Protein AF-D2GXQ4-F1 (afdb_monomer_lite)

pLDDT: mean 75.2, std 17.58, range [31.28, 97.44]

Secondary structure (DSSP, 8-state):
-HHHHHHHHHHHHHHHHHHHHHHHIIIIIHHHHHHHHHHTTTHHHHHHHHHHHHHHHHHHHHHHSS--GGG--TTT--TTHHHHH-TTTT---PPP---GGGHHHHHHHHHHHHHHHHHHSS---HHHHHHHHHHHHHHHS----GGGTT--HHHHTTS-SSGGGSHHHHHHHHHS----------------PPPP-------------

Organism: Ailuropoda melanoleuca (NCBI:txid9646)

Radius of gyration: 36.11 Å; chains: 1; bounding box: 90×72×73 Å

Structure (mmCIF, N/CA/C/O backbone):
data_AF-D2GXQ4-F1
#
_entry.id   AF-D2GXQ4-F1
#
loop_
_atom_site.group_PDB
_atom_site.id
_atom_site.type_symbol
_atom_site.label_atom_id
_atom_site.label_alt_id
_atom_site.label_comp_id
_atom_site.label_asym_id
_atom_site.label_entity_id
_atom_site.label_seq_id
_atom_site.pdbx_PDB_ins_code
_atom_site.Cartn_x
_atom_site.Cartn_y
_atom_site.Cartn_z
_atom_site.occupancy
_atom_site.B_iso_or_equiv
_atom_site.auth_seq_id
_atom_site.auth_comp_id
_atom_site.auth_asym_id
_atom_site.auth_atom_id
_atom_site.pdbx_PDB_model_num
ATOM 1 N N . GLU A 1 1 ? 30.065 -18.555 -45.499 1.00 76.06 1 GLU A N 1
ATOM 2 C CA . GLU A 1 1 ? 30.313 -17.308 -44.731 1.00 76.06 1 GLU A CA 1
ATOM 3 C C . GLU A 1 1 ? 29.048 -16.737 -44.090 1.00 76.06 1 GLU A C 1
ATOM 5 O O . GLU A 1 1 ? 29.117 -16.313 -42.943 1.00 76.06 1 GLU A O 1
ATOM 10 N N . LEU A 1 2 ? 27.894 -16.810 -44.765 1.00 90.75 2 LEU A N 1
ATOM 11 C CA . LEU A 1 2 ? 26.600 -16.332 -44.260 1.00 90.75 2 LEU A CA 1
ATOM 12 C C . LEU A 1 2 ? 26.184 -16.927 -42.898 1.00 90.75 2 LEU A C 1
ATOM 14 O O . LEU A 1 2 ? 25.806 -16.181 -42.000 1.00 90.75 2 LEU A O 1
ATOM 18 N N . ASP A 1 3 ? 26.340 -18.238 -42.698 1.00 89.56 3 ASP A N 1
ATOM 19 C CA . ASP A 1 3 ? 25.990 -18.888 -41.422 1.00 89.56 3 ASP A CA 1
ATOM 20 C C . ASP A 1 3 ? 26.784 -18.348 -40.228 1.00 89.56 3 ASP A C 1
ATOM 22 O O . ASP A 1 3 ? 26.235 -18.171 -39.143 1.00 89.56 3 ASP A O 1
ATOM 26 N N . LYS A 1 4 ? 28.067 -18.016 -40.427 1.00 91.81 4 LYS A N 1
ATOM 27 C CA . LYS A 1 4 ? 28.901 -17.418 -39.372 1.00 91.81 4 LYS A CA 1
ATOM 28 C C . LYS A 1 4 ? 28.385 -16.027 -38.988 1.00 91.81 4 LYS A C 1
ATOM 30 O O . LYS A 1 4 ? 28.401 -15.669 -37.813 1.00 91.81 4 LYS A O 1
ATOM 35 N N . TYR A 1 5 ? 27.899 -15.260 -39.966 1.00 91.69 5 TYR A N 1
ATOM 36 C CA . TYR A 1 5 ? 27.302 -13.946 -39.734 1.00 91.69 5 TYR A CA 1
ATOM 37 C C . TYR A 1 5 ? 25.973 -14.049 -38.971 1.00 91.69 5 TYR A C 1
ATOM 39 O O . TYR A 1 5 ? 25.760 -13.312 -38.008 1.00 91.69 5 TYR A O 1
ATOM 47 N N . LEU A 1 6 ? 25.113 -15.001 -39.345 1.00 92.62 6 LEU A N 1
ATOM 48 C CA . LEU A 1 6 ? 23.846 -15.255 -38.653 1.00 92.62 6 LEU A CA 1
ATOM 49 C C . LEU A 1 6 ? 24.073 -15.676 -37.195 1.00 92.62 6 LEU A C 1
ATOM 51 O O . LEU A 1 6 ? 23.493 -15.081 -36.287 1.00 92.62 6 LEU A O 1
ATOM 55 N N . GLN A 1 7 ? 24.998 -16.609 -36.953 1.00 92.94 7 GLN A N 1
ATOM 56 C CA . GLN A 1 7 ? 25.373 -17.034 -35.600 1.00 92.94 7 GLN A CA 1
ATOM 57 C C . GLN A 1 7 ? 25.925 -15.876 -34.756 1.00 92.94 7 GLN A C 1
ATOM 59 O O . GLN A 1 7 ? 25.578 -15.738 -33.581 1.00 92.94 7 GLN A O 1
ATOM 64 N N . HIS A 1 8 ? 26.755 -15.011 -35.347 1.00 93.31 8 HIS A N 1
ATOM 65 C CA . HIS A 1 8 ? 27.280 -13.835 -34.655 1.00 93.31 8 HIS A CA 1
ATOM 66 C C . HIS A 1 8 ? 26.169 -12.837 -34.292 1.00 93.31 8 HIS A C 1
ATOM 68 O O . HIS A 1 8 ? 26.131 -12.321 -33.173 1.00 93.31 8 HIS A O 1
ATOM 74 N N . HIS A 1 9 ? 25.228 -12.595 -35.204 1.00 93.81 9 HIS A N 1
ATOM 75 C CA . HIS A 1 9 ? 24.085 -11.724 -34.951 1.00 93.81 9 HIS A CA 1
ATOM 76 C C . HIS A 1 9 ? 23.182 -12.265 -33.829 1.00 93.81 9 HIS A C 1
ATOM 78 O O . HIS A 1 9 ? 22.782 -11.513 -32.932 1.00 93.81 9 HIS A O 1
ATOM 84 N N . ASP A 1 10 ? 22.906 -13.570 -33.824 1.00 94.88 10 ASP A N 1
ATOM 85 C CA . ASP A 1 10 ? 22.117 -14.213 -32.771 1.00 94.88 10 ASP A CA 1
ATOM 86 C C . ASP A 1 10 ? 22.818 -14.157 -31.412 1.00 94.88 10 ASP A C 1
ATOM 88 O O . ASP A 1 10 ? 22.180 -13.841 -30.401 1.00 94.88 10 ASP A O 1
ATOM 92 N N . PHE A 1 11 ? 24.140 -14.346 -31.388 1.00 95.88 11 PHE A N 1
ATOM 93 C CA . PHE A 1 11 ? 24.953 -14.152 -30.190 1.00 95.88 11 PHE A CA 1
ATOM 94 C C . PHE A 1 11 ? 24.839 -12.719 -29.648 1.00 95.88 11 PHE A C 1
ATOM 96 O O . PHE A 1 11 ? 24.562 -12.523 -28.462 1.00 95.88 11 PHE A O 1
ATOM 103 N N . LEU A 1 12 ? 24.978 -11.700 -30.504 1.00 94.88 12 LEU A N 1
ATOM 104 C CA . LEU A 1 12 ? 24.833 -10.297 -30.098 1.00 94.88 12 LEU A CA 1
ATOM 105 C C . LEU A 1 12 ? 23.425 -9.996 -29.565 1.00 94.88 12 LEU A C 1
ATOM 107 O O . LEU A 1 12 ? 23.264 -9.271 -28.577 1.00 94.88 12 LEU A O 1
ATOM 111 N N . LYS A 1 13 ? 22.391 -10.573 -30.185 1.00 95.19 13 LYS A N 1
ATOM 112 C CA . LYS A 1 13 ? 20.997 -10.428 -29.753 1.00 95.19 13 LYS A CA 1
ATOM 113 C C . LYS A 1 13 ? 20.759 -11.086 -28.392 1.00 95.19 13 LYS A C 1
ATOM 115 O O . LYS A 1 13 ? 20.112 -10.479 -27.535 1.00 95.19 13 LYS A O 1
ATOM 120 N N . ALA A 1 14 ? 21.304 -12.281 -28.166 1.00 96.12 14 ALA A N 1
ATOM 121 C CA . ALA A 1 14 ? 21.258 -12.964 -26.875 1.00 96.12 14 ALA A CA 1
ATOM 122 C C . ALA A 1 14 ? 21.987 -12.153 -25.797 1.00 96.12 14 ALA A C 1
ATOM 124 O O . ALA A 1 14 ? 21.422 -11.885 -24.733 1.00 96.12 14 ALA A O 1
ATOM 125 N N . ARG A 1 15 ? 23.183 -11.647 -26.114 1.00 95.88 15 ARG A N 1
ATOM 126 C CA . ARG A 1 15 ? 23.965 -10.806 -25.205 1.00 95.88 15 ARG A CA 1
ATOM 127 C C . ARG A 1 15 ? 23.221 -9.529 -24.817 1.00 95.88 15 ARG A C 1
ATOM 129 O O . ARG A 1 15 ? 23.209 -9.148 -23.648 1.00 95.88 15 ARG A O 1
ATOM 136 N N . ARG A 1 16 ? 22.547 -8.881 -25.771 1.00 96.31 16 ARG A N 1
ATOM 137 C CA . ARG A 1 16 ? 21.718 -7.694 -25.506 1.00 96.31 16 ARG A CA 1
ATOM 138 C C . ARG A 1 16 ? 20.553 -8.009 -24.562 1.00 96.31 16 ARG A C 1
ATOM 140 O O . ARG A 1 16 ? 20.300 -7.227 -23.648 1.00 96.31 16 ARG A O 1
ATOM 147 N N . LYS A 1 17 ? 19.865 -9.141 -24.757 1.00 96.44 17 LYS A N 1
ATOM 148 C CA . LYS A 1 17 ? 18.775 -9.585 -23.870 1.00 96.44 17 LYS A CA 1
ATOM 149 C C . LYS A 1 17 ? 19.271 -9.846 -22.449 1.00 96.44 17 LYS A C 1
ATOM 151 O O . LYS A 1 17 ? 18.646 -9.384 -21.500 1.00 96.44 17 LYS A O 1
ATOM 156 N N . GLU A 1 18 ? 20.408 -10.522 -22.306 1.00 96.75 18 GLU A N 1
ATOM 157 C CA . GLU A 1 18 ? 21.024 -10.789 -21.002 1.00 96.75 18 GLU A CA 1
ATOM 158 C C . GLU A 1 18 ? 21.376 -9.484 -20.270 1.00 96.75 18 GLU A C 1
ATOM 160 O O . GLU A 1 18 ? 21.032 -9.310 -19.101 1.00 96.75 18 GLU A O 1
ATOM 165 N N . MET A 1 19 ? 22.000 -8.531 -20.971 1.00 96.44 19 MET A N 1
ATOM 166 C CA . MET A 1 19 ? 22.342 -7.223 -20.406 1.00 96.44 19 MET A CA 1
ATOM 167 C C . MET A 1 19 ? 21.102 -6.430 -19.983 1.00 96.44 19 MET A C 1
ATOM 169 O O . MET A 1 19 ? 21.122 -5.770 -18.944 1.00 96.44 19 MET A O 1
ATOM 173 N N . LEU A 1 20 ? 20.014 -6.500 -20.756 1.00 96.62 20 LEU A N 1
ATOM 174 C CA . LEU A 1 20 ? 18.753 -5.849 -20.403 1.00 96.62 20 LEU A CA 1
ATOM 175 C C . LEU A 1 20 ? 18.114 -6.494 -19.168 1.00 96.62 20 LEU A C 1
ATOM 177 O O . LEU A 1 20 ? 17.674 -5.773 -18.276 1.00 96.62 20 LEU A O 1
ATOM 181 N N . HIS A 1 21 ? 18.110 -7.827 -19.089 1.00 96.62 21 HIS A N 1
ATOM 182 C CA . HIS A 1 21 ? 17.611 -8.549 -17.921 1.00 96.62 21 HIS A CA 1
ATOM 183 C C . HIS A 1 21 ? 18.413 -8.203 -16.664 1.00 96.62 21 HIS A C 1
ATOM 185 O O . HIS A 1 21 ? 17.817 -7.899 -15.638 1.00 96.62 21 HIS A O 1
ATOM 191 N N . LYS A 1 22 ? 19.751 -8.177 -16.748 1.00 97.31 22 LYS A N 1
ATOM 192 C CA . LYS A 1 22 ? 20.617 -7.758 -15.633 1.00 97.31 22 LYS A CA 1
ATOM 193 C C . LYS A 1 22 ? 20.286 -6.344 -15.168 1.00 97.31 22 LYS A C 1
ATOM 195 O O . LYS A 1 22 ? 19.987 -6.139 -14.000 1.00 97.31 22 LYS A O 1
ATOM 200 N N . ARG A 1 23 ? 20.201 -5.387 -16.101 1.00 97.06 23 ARG A N 1
ATOM 201 C CA . ARG A 1 23 ? 19.795 -4.010 -15.778 1.00 97.06 23 ARG A CA 1
ATOM 202 C C . ARG A 1 23 ? 18.428 -3.965 -15.101 1.00 97.06 23 ARG A C 1
ATOM 204 O O . ARG A 1 23 ? 18.284 -3.279 -14.097 1.00 97.06 23 ARG A O 1
ATOM 211 N N . TRP A 1 24 ? 17.438 -4.685 -15.618 1.00 97.44 24 TRP A N 1
ATOM 212 C CA . TRP A 1 24 ? 16.108 -4.726 -15.014 1.00 97.44 24 TRP A CA 1
ATOM 213 C C . TRP A 1 24 ? 16.122 -5.363 -13.616 1.00 97.44 24 TRP A C 1
ATOM 215 O O . TRP A 1 24 ? 15.509 -4.825 -12.695 1.00 97.44 24 TRP A O 1
ATOM 225 N N . ALA A 1 25 ? 16.857 -6.458 -13.427 1.00 96.88 25 ALA A N 1
ATOM 226 C CA . ALA A 1 25 ? 16.993 -7.110 -12.131 1.00 96.88 25 ALA A CA 1
ATOM 227 C C . ALA A 1 25 ? 17.619 -6.160 -11.096 1.00 96.88 25 ALA A C 1
ATOM 229 O O . ALA A 1 25 ? 17.047 -5.955 -10.025 1.00 96.88 25 ALA A O 1
ATOM 230 N N . ASP A 1 26 ? 18.719 -5.500 -11.462 1.00 95.62 26 ASP A N 1
ATOM 231 C CA . ASP A 1 26 ? 19.470 -4.600 -10.583 1.00 95.62 26 ASP A CA 1
ATOM 232 C C . ASP A 1 26 ? 18.705 -3.312 -10.252 1.00 95.62 26 ASP A C 1
ATOM 234 O O . ASP A 1 26 ? 18.703 -2.866 -9.105 1.00 95.62 26 ASP A O 1
ATOM 238 N N . HIS A 1 27 ? 18.037 -2.707 -11.240 1.00 94.31 27 HIS A N 1
ATOM 239 C CA . HIS A 1 27 ? 17.408 -1.390 -11.078 1.00 94.31 27 HIS A CA 1
ATOM 240 C C . HIS A 1 27 ? 15.939 -1.470 -10.651 1.00 94.31 27 HIS A C 1
ATOM 242 O O . HIS A 1 27 ? 15.423 -0.516 -10.070 1.00 94.31 27 HIS A O 1
ATOM 248 N N . VAL A 1 28 ? 15.251 -2.580 -10.936 1.00 94.19 28 VAL A N 1
ATOM 249 C CA . VAL A 1 28 ? 13.808 -2.723 -10.690 1.00 94.19 28 VAL A CA 1
ATOM 250 C C . VAL A 1 28 ? 13.526 -3.863 -9.723 1.00 94.19 28 VAL A C 1
ATOM 252 O O . VAL A 1 28 ? 12.980 -3.611 -8.649 1.00 94.19 28 VAL A O 1
ATOM 255 N N . ALA A 1 29 ? 13.906 -5.099 -10.061 1.00 94.69 29 ALA A N 1
ATOM 256 C CA . ALA A 1 29 ? 13.477 -6.272 -9.299 1.00 94.69 29 ALA A CA 1
ATOM 257 C C . ALA A 1 29 ? 14.054 -6.295 -7.877 1.00 94.69 29 ALA A C 1
ATOM 259 O O . ALA A 1 29 ? 13.296 -6.370 -6.909 1.00 94.69 29 ALA A O 1
ATOM 260 N N . HIS A 1 30 ? 15.375 -6.175 -7.728 1.00 94.50 30 HIS A N 1
ATOM 261 C CA . HIS A 1 30 ? 16.036 -6.230 -6.425 1.00 94.50 30 HIS A CA 1
ATOM 262 C C . HIS A 1 30 ? 15.657 -5.054 -5.511 1.00 94.50 30 HIS A C 1
ATOM 264 O O . HIS A 1 30 ? 15.310 -5.307 -4.353 1.00 94.50 30 HIS A O 1
ATOM 270 N N . PRO A 1 31 ? 15.630 -3.785 -5.970 1.00 96.50 31 PRO A N 1
ATOM 271 C CA . PRO A 1 31 ? 15.191 -2.669 -5.135 1.00 96.50 31 PRO A CA 1
ATOM 272 C C . PRO A 1 31 ? 13.724 -2.788 -4.718 1.00 96.50 31 PRO A C 1
ATOM 274 O O . PRO A 1 31 ? 13.385 -2.479 -3.574 1.00 96.50 31 PRO A O 1
ATOM 277 N N . LEU A 1 32 ? 12.853 -3.259 -5.617 1.00 91.94 32 LEU A N 1
ATOM 278 C CA . LEU A 1 32 ? 11.445 -3.493 -5.308 1.00 91.94 32 LEU A CA 1
ATOM 279 C C . LEU A 1 32 ? 11.290 -4.612 -4.276 1.00 91.94 32 LEU A C 1
ATOM 281 O O . LEU A 1 32 ? 10.620 -4.415 -3.265 1.00 91.94 32 LEU A O 1
ATOM 285 N N . GLN A 1 33 ? 11.955 -5.750 -4.479 1.00 88.81 33 GLN A N 1
ATOM 286 C CA . GLN A 1 33 ? 11.943 -6.870 -3.542 1.00 88.81 33 GLN A CA 1
ATOM 287 C C . GLN A 1 33 ? 12.493 -6.458 -2.174 1.00 88.81 33 GLN A C 1
ATOM 289 O O . GLN A 1 33 ? 11.895 -6.793 -1.154 1.00 88.81 33 GLN A O 1
ATOM 294 N N . LYS A 1 34 ? 13.578 -5.673 -2.132 1.00 88.88 34 LYS A N 1
ATOM 295 C CA . LYS A 1 34 ? 14.131 -5.120 -0.891 1.00 88.88 34 LYS A CA 1
ATOM 296 C C . LYS A 1 34 ? 13.117 -4.226 -0.178 1.00 88.88 34 LYS A C 1
ATOM 298 O O . LYS A 1 34 ? 12.889 -4.432 1.007 1.00 88.88 34 LYS A O 1
ATOM 303 N N . LYS A 1 35 ? 12.461 -3.297 -0.887 1.00 87.56 35 LYS A N 1
ATOM 304 C CA . LYS A 1 35 ? 11.402 -2.439 -0.318 1.00 87.56 35 LYS A CA 1
ATOM 305 C C . LYS A 1 35 ? 10.211 -3.248 0.188 1.00 87.56 35 LYS A C 1
ATOM 307 O O . LYS A 1 35 ? 9.670 -2.921 1.240 1.00 87.56 35 LYS A O 1
ATOM 312 N N . ILE A 1 36 ? 9.805 -4.293 -0.535 1.00 84.19 36 ILE A N 1
ATOM 313 C CA . ILE A 1 36 ? 8.739 -5.200 -0.099 1.00 84.19 36 ILE A CA 1
ATOM 314 C C . ILE A 1 36 ? 9.173 -5.904 1.181 1.00 84.19 36 ILE A C 1
ATOM 316 O O . ILE A 1 36 ? 8.463 -5.803 2.167 1.00 84.19 36 ILE A O 1
ATOM 320 N N . ILE A 1 37 ? 10.344 -6.543 1.217 1.00 80.69 37 ILE A N 1
ATOM 321 C CA . ILE A 1 37 ? 10.853 -7.224 2.419 1.00 80.69 37 ILE A CA 1
ATOM 322 C C . ILE A 1 37 ? 10.987 -6.247 3.594 1.00 80.69 37 ILE A C 1
ATOM 324 O O . ILE A 1 37 ? 10.648 -6.607 4.716 1.00 80.69 37 ILE A O 1
ATOM 328 N N . GLU A 1 38 ? 11.431 -5.013 3.345 1.00 79.88 38 GLU A N 1
ATOM 329 C CA . GLU A 1 38 ? 11.584 -3.973 4.361 1.00 79.88 38 GLU A CA 1
ATOM 330 C C . GLU A 1 38 ? 10.237 -3.494 4.922 1.00 79.88 38 GLU A C 1
ATOM 332 O O . GLU A 1 38 ? 10.068 -3.366 6.132 1.00 79.88 38 GLU A O 1
ATOM 337 N N . LYS A 1 39 ? 9.240 -3.255 4.065 1.00 78.62 39 LYS A N 1
ATOM 338 C CA . LYS A 1 39 ? 7.881 -2.893 4.504 1.00 78.62 39 LYS A CA 1
ATOM 339 C C . LYS A 1 39 ? 7.154 -4.073 5.138 1.00 78.62 39 LYS A C 1
ATOM 341 O O . LYS A 1 39 ? 6.410 -3.899 6.097 1.00 78.62 39 LYS A O 1
ATOM 346 N N . VAL A 1 40 ? 7.432 -5.273 4.650 1.00 71.94 40 VAL A N 1
ATOM 347 C CA . VAL A 1 40 ? 6.969 -6.551 5.187 1.00 71.94 40 VAL A CA 1
ATOM 348 C C . VAL A 1 40 ? 7.912 -7.027 6.309 1.00 71.94 40 VAL A C 1
ATOM 350 O O . VAL A 1 40 ? 7.831 -8.177 6.710 1.00 71.94 40 VAL A O 1
ATOM 353 N N . CYS A 1 41 ? 8.766 -6.171 6.905 1.00 52.56 41 CYS A N 1
ATOM 354 C CA . CYS A 1 41 ? 9.676 -6.512 8.022 1.00 52.56 41 CYS A CA 1
ATOM 355 C C . CYS A 1 41 ? 8.982 -7.098 9.264 1.00 52.56 41 CYS A C 1
ATOM 357 O O . CYS A 1 41 ? 9.648 -7.616 10.166 1.00 52.56 41 CYS A O 1
ATOM 359 N N . SER A 1 42 ? 7.651 -7.092 9.317 1.00 59.69 42 SER A N 1
ATOM 360 C CA . SER A 1 42 ? 6.894 -7.945 10.228 1.00 59.69 42 SER A CA 1
ATOM 361 C C . SER A 1 42 ? 7.098 -9.443 9.961 1.00 59.69 42 SER A C 1
ATOM 363 O O . SER A 1 42 ? 6.804 -10.228 10.848 1.00 59.69 42 SER A O 1
ATOM 365 N N . TYR A 1 43 ? 7.665 -9.877 8.831 1.00 66.50 43 TYR A N 1
ATOM 366 C CA . TYR A 1 43 ? 7.827 -11.288 8.471 1.00 66.50 43 TYR A CA 1
ATOM 367 C C . TYR A 1 43 ? 8.613 -12.081 9.513 1.00 66.50 43 TYR A C 1
ATOM 369 O O . TYR A 1 43 ? 8.215 -13.188 9.852 1.00 66.50 43 TYR A O 1
ATOM 377 N N . LYS A 1 44 ? 9.690 -11.521 10.084 1.00 72.12 44 LYS A N 1
ATOM 378 C CA . LYS A 1 44 ? 10.424 -12.199 11.169 1.00 72.12 44 LYS A CA 1
ATOM 379 C C . LYS A 1 44 ? 9.554 -12.367 12.419 1.00 72.12 44 LYS A C 1
ATOM 381 O O . LYS A 1 44 ? 9.598 -13.424 13.040 1.00 72.12 44 LYS A O 1
ATOM 386 N N . LYS A 1 45 ? 8.750 -11.354 12.762 1.00 74.38 45 LYS A N 1
ATOM 387 C CA . LYS A 1 45 ? 7.803 -11.404 13.889 1.00 74.38 45 LYS A CA 1
ATOM 388 C C . LYS A 1 45 ? 6.669 -12.399 13.614 1.00 74.38 45 LYS A C 1
ATOM 390 O O . LYS A 1 45 ? 6.371 -13.217 14.468 1.00 74.38 45 LYS A O 1
ATOM 395 N N . ILE A 1 46 ? 6.116 -12.392 12.401 1.00 75.44 46 ILE A N 1
ATOM 396 C CA . ILE A 1 46 ? 5.082 -13.321 11.927 1.00 75.44 46 ILE A CA 1
ATOM 397 C C . ILE A 1 46 ? 5.612 -14.756 11.908 1.00 75.44 46 ILE A C 1
ATOM 399 O O . ILE A 1 46 ? 4.911 -15.667 12.321 1.00 75.44 46 ILE A O 1
ATOM 403 N N . LYS A 1 47 ? 6.852 -14.978 11.459 1.00 80.12 47 LYS A N 1
ATOM 404 C CA . LYS A 1 47 ? 7.469 -16.307 11.423 1.00 80.12 47 LYS A CA 1
ATOM 405 C C . LYS A 1 47 ? 7.687 -16.862 12.830 1.00 80.12 47 LYS A C 1
ATOM 407 O O . LYS A 1 47 ? 7.323 -18.007 13.063 1.00 80.12 47 LYS A O 1
ATOM 412 N N . LYS A 1 48 ? 8.242 -16.060 13.750 1.00 83.31 48 LYS A N 1
ATOM 413 C CA . LYS A 1 48 ? 8.387 -16.447 15.165 1.00 83.31 48 LYS A CA 1
ATOM 414 C C . LYS A 1 48 ? 7.034 -16.779 15.789 1.00 83.31 48 LYS A C 1
ATOM 416 O O . LYS A 1 48 ? 6.874 -17.847 16.352 1.00 83.31 48 LYS A O 1
ATOM 421 N N . ARG A 1 49 ? 6.043 -15.922 15.565 1.00 78.88 49 ARG A N 1
ATOM 422 C CA . ARG A 1 49 ? 4.677 -16.125 16.042 1.00 78.88 49 ARG A CA 1
ATOM 423 C C . ARG A 1 49 ? 4.042 -17.412 15.518 1.00 78.88 49 ARG A C 1
ATOM 425 O O . ARG A 1 49 ? 3.560 -18.206 16.303 1.00 78.88 49 ARG A O 1
ATOM 432 N N . ARG A 1 50 ? 4.098 -17.668 14.207 1.00 84.00 50 ARG A N 1
ATOM 433 C CA . ARG A 1 50 ? 3.597 -18.928 13.625 1.00 84.00 50 ARG A CA 1
ATOM 434 C C . ARG A 1 50 ? 4.282 -20.150 14.232 1.00 84.00 50 ARG A C 1
ATOM 436 O O . ARG A 1 50 ? 3.671 -21.203 14.350 1.00 84.00 50 ARG A O 1
ATOM 443 N N . GLN A 1 51 ? 5.560 -20.015 14.580 1.00 87.06 51 GLN A N 1
ATOM 444 C CA . GLN A 1 51 ? 6.308 -21.071 15.245 1.00 87.06 51 GLN A CA 1
ATOM 445 C C . GLN A 1 51 ? 5.833 -21.278 16.692 1.00 87.06 51 GLN A C 1
ATOM 447 O O . GLN A 1 51 ? 5.694 -22.421 17.107 1.00 87.06 51 GLN A O 1
ATOM 452 N N . GLU A 1 52 ? 5.533 -20.205 17.427 1.00 87.81 52 GLU A N 1
ATOM 453 C CA . GLU A 1 52 ? 4.940 -20.251 18.774 1.00 87.81 52 GLU A CA 1
ATOM 454 C C . GLU A 1 52 ? 3.515 -20.839 18.757 1.00 87.81 52 GLU A C 1
ATOM 456 O O . GLU A 1 52 ? 3.205 -21.716 19.559 1.00 87.81 52 GLU A O 1
ATOM 461 N N . GLU A 1 53 ? 2.670 -20.428 17.805 1.00 86.31 53 GLU A N 1
ATOM 462 C CA . GLU A 1 53 ? 1.313 -20.964 17.600 1.00 86.31 53 GLU A CA 1
ATOM 463 C C . GLU A 1 53 ? 1.344 -22.472 17.300 1.00 86.31 53 GLU A C 1
ATOM 465 O O . GLU A 1 53 ? 0.578 -23.244 17.884 1.00 86.31 53 GLU A O 1
ATOM 470 N N . LEU A 1 54 ? 2.264 -22.898 16.423 1.00 87.69 54 LEU A N 1
ATOM 471 C CA . LEU A 1 54 ? 2.478 -24.305 16.087 1.00 87.69 54 LEU A CA 1
ATOM 472 C C . LEU A 1 54 ? 2.968 -25.108 17.295 1.00 87.69 54 LEU A C 1
ATOM 474 O O . LEU A 1 54 ? 2.472 -26.205 17.536 1.00 87.69 54 LEU A O 1
ATOM 478 N N . ASP A 1 55 ? 3.925 -24.577 18.056 1.00 90.12 55 ASP A N 1
ATOM 479 C CA . ASP A 1 55 ? 4.434 -25.230 19.264 1.00 90.12 55 ASP A CA 1
ATOM 480 C C . ASP A 1 55 ? 3.326 -25.392 20.319 1.00 90.12 55 ASP A C 1
ATOM 482 O O . ASP A 1 55 ? 3.177 -26.460 20.915 1.00 90.12 55 ASP A O 1
ATOM 486 N N . GLY A 1 56 ? 2.479 -24.372 20.489 1.00 88.06 56 GLY A N 1
ATOM 487 C CA . GLY A 1 56 ? 1.288 -24.443 21.336 1.00 88.06 56 GLY A CA 1
ATOM 488 C C . GLY A 1 56 ? 0.301 -25.524 20.886 1.00 88.06 56 GLY A C 1
ATOM 489 O O . GLY A 1 56 ? -0.159 -26.319 21.708 1.00 88.06 56 GLY A O 1
ATOM 490 N N . PHE A 1 57 ? 0.026 -25.606 19.581 1.00 86.81 57 PHE A N 1
ATOM 491 C CA . PHE A 1 57 ? -0.841 -26.641 19.014 1.00 86.81 57 PHE A CA 1
ATOM 492 C C . PHE A 1 57 ? -0.273 -28.047 19.236 1.00 86.81 57 PHE A C 1
ATOM 494 O O . PHE A 1 57 ? -0.977 -28.931 19.719 1.00 86.81 57 PHE A O 1
ATOM 501 N N . LEU A 1 58 ? 1.012 -28.255 18.939 1.00 88.31 58 LEU A N 1
ATOM 502 C CA . LEU A 1 58 ? 1.673 -29.547 19.123 1.00 88.31 58 LEU A CA 1
ATOM 503 C C . LEU A 1 58 ? 1.652 -29.985 20.590 1.00 88.31 58 LEU A C 1
AT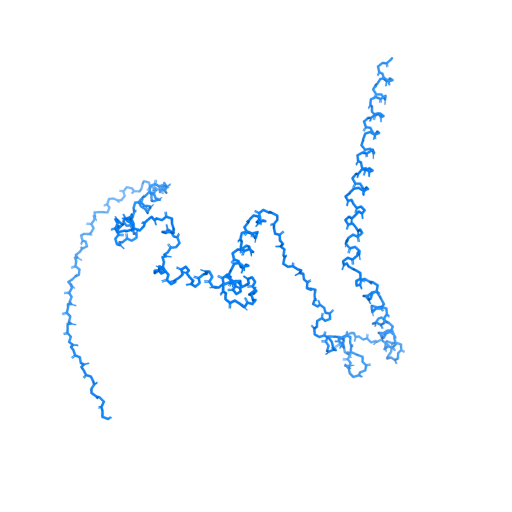OM 505 O O . LEU A 1 58 ? 1.380 -31.148 20.873 1.00 88.31 58 LEU A O 1
ATOM 509 N N . LYS A 1 59 ? 1.865 -29.062 21.536 1.00 88.69 59 LYS A N 1
ATOM 510 C CA . LYS A 1 59 ? 1.721 -29.340 22.975 1.00 88.69 59 LYS A CA 1
ATOM 511 C C . LYS A 1 59 ? 0.302 -29.775 23.339 1.00 88.69 59 LYS A C 1
ATOM 513 O O . LYS A 1 59 ? 0.145 -30.717 24.114 1.00 88.69 59 LYS A O 1
ATOM 518 N N . HIS A 1 60 ? -0.717 -29.121 22.782 1.00 86.44 60 HIS A N 1
ATOM 519 C CA . HIS A 1 60 ? -2.115 -29.483 23.013 1.00 86.44 60 HIS A CA 1
ATOM 520 C C . HIS A 1 60 ? -2.446 -30.879 22.460 1.00 86.44 60 HIS A C 1
ATOM 522 O O . HIS A 1 60 ? -2.947 -31.726 23.201 1.00 86.44 60 HIS A O 1
ATOM 528 N N . VAL A 1 61 ? -2.098 -31.147 21.195 1.00 85.44 61 VAL A N 1
ATOM 529 C CA . VAL A 1 61 ? -2.302 -32.451 20.539 1.00 85.44 61 VAL A CA 1
ATOM 530 C C . VAL A 1 61 ? -1.557 -33.555 21.289 1.00 85.44 61 VAL A C 1
ATOM 532 O O . VAL A 1 61 ? -2.152 -34.563 21.646 1.00 85.44 61 VAL A O 1
ATOM 535 N N . ASN A 1 62 ? -0.285 -33.350 21.636 1.00 87.31 62 ASN A N 1
ATOM 536 C CA . ASN A 1 62 ? 0.497 -34.358 22.357 1.00 87.31 62 ASN A CA 1
ATOM 537 C C . ASN A 1 62 ? -0.068 -34.668 23.753 1.00 87.31 62 ASN A C 1
ATOM 539 O O . ASN A 1 62 ? 0.065 -35.793 24.226 1.00 87.31 62 ASN A O 1
ATOM 543 N N . LYS A 1 63 ? -0.706 -33.693 24.417 1.00 87.06 63 LYS A N 1
ATOM 544 C CA . LYS A 1 63 ? -1.346 -33.891 25.726 1.00 87.06 63 LYS A CA 1
ATOM 545 C C . LYS A 1 63 ? -2.697 -34.612 25.622 1.00 87.06 63 LYS A C 1
ATOM 547 O O . LYS A 1 63 ? -3.012 -35.412 26.497 1.00 87.06 63 LYS A O 1
ATOM 552 N N . LYS A 1 64 ? -3.505 -34.302 24.601 1.00 82.06 64 LYS A N 1
ATOM 553 C CA . LYS A 1 64 ? -4.895 -34.781 24.453 1.00 82.06 64 LYS A CA 1
ATOM 554 C C . LYS A 1 64 ? -5.030 -36.023 23.558 1.00 82.06 64 LYS A C 1
ATOM 556 O O . LYS A 1 64 ? -6.045 -36.708 23.623 1.00 82.06 64 LYS A O 1
ATOM 561 N N . GLY A 1 65 ? -4.022 -36.329 22.741 1.00 81.56 65 GLY A N 1
ATOM 562 C CA . GLY A 1 65 ? -4.085 -37.336 21.680 1.00 81.56 65 GLY A CA 1
ATOM 563 C C . GLY A 1 65 ? -4.643 -36.743 20.381 1.00 81.56 65 GLY A C 1
ATOM 564 O O . GLY A 1 65 ? -4.304 -35.623 20.005 1.00 81.56 65 GLY A O 1
ATOM 565 N N . ASN A 1 66 ? -5.520 -37.467 19.680 1.00 72.38 66 ASN A N 1
ATOM 566 C CA . ASN A 1 66 ? -6.174 -36.948 18.473 1.00 72.38 66 ASN A CA 1
ATOM 567 C C . ASN A 1 66 ? -7.146 -35.807 18.826 1.00 72.38 66 ASN A C 1
ATOM 569 O O . ASN A 1 66 ? -8.316 -36.040 19.125 1.00 72.38 66 ASN A O 1
ATOM 573 N N . ALA A 1 67 ? -6.666 -34.566 18.783 1.00 67.56 67 ALA A N 1
ATOM 574 C CA . ALA A 1 67 ? -7.493 -33.381 18.967 1.00 67.56 67 ALA A CA 1
ATOM 575 C C . ALA A 1 67 ? -8.065 -32.922 17.617 1.00 67.56 67 ALA A C 1
ATOM 577 O O . ALA A 1 67 ? -7.336 -32.464 16.736 1.00 67.56 67 ALA A O 1
ATOM 578 N N . PHE A 1 68 ? -9.383 -33.040 17.458 1.00 73.25 68 PHE A N 1
ATOM 579 C CA . PHE A 1 68 ? -10.097 -32.441 16.334 1.00 73.25 68 PHE A CA 1
ATOM 580 C C . PHE A 1 68 ? -10.259 -30.938 16.568 1.00 73.25 68 PHE A C 1
ATOM 582 O O . PHE A 1 68 ? -10.684 -30.508 17.640 1.00 73.25 68 PHE A O 1
ATOM 589 N N . ILE A 1 69 ? -9.959 -30.143 15.540 1.00 72.44 69 ILE A N 1
ATOM 590 C CA . ILE A 1 69 ? -10.013 -28.671 15.588 1.00 72.44 69 ILE A CA 1
ATOM 591 C C . ILE A 1 69 ? -11.448 -28.158 15.817 1.00 72.44 69 ILE A C 1
ATOM 593 O O . ILE A 1 69 ? -11.634 -27.022 16.220 1.00 72.44 69 ILE A O 1
ATOM 597 N N . GLU A 1 70 ? -12.477 -28.980 15.615 1.00 75.88 70 GLU A N 1
ATOM 598 C CA . GLU A 1 70 ? -13.882 -28.588 15.809 1.00 75.88 70 GLU A CA 1
ATOM 599 C C . GLU A 1 70 ? -14.344 -28.646 17.276 1.00 75.88 70 GLU A C 1
ATOM 601 O O . GLU A 1 70 ? -15.355 -28.041 17.629 1.00 75.88 70 GLU A O 1
ATOM 606 N N . HIS A 1 71 ? -13.616 -29.353 18.149 1.00 76.25 71 HIS A N 1
ATOM 607 C CA . HIS A 1 71 ? -14.025 -29.623 19.536 1.00 76.25 71 HIS A CA 1
ATOM 608 C C . HIS A 1 71 ? -12.957 -29.202 20.556 1.00 76.25 71 HIS A C 1
ATOM 610 O O . HIS A 1 71 ? -12.710 -29.895 21.548 1.00 76.25 71 HIS A O 1
ATOM 616 N N . TYR A 1 72 ? -12.284 -28.077 20.305 1.00 76.25 72 TYR A N 1
ATOM 617 C CA . TYR A 1 72 ? -11.355 -27.517 21.283 1.00 76.25 72 TYR A CA 1
ATOM 618 C C . TYR A 1 72 ? -12.112 -26.776 22.391 1.00 76.25 72 TYR A C 1
ATOM 620 O O . TYR A 1 72 ? -13.107 -26.098 22.136 1.00 76.25 72 TYR A O 1
ATOM 628 N N . ASP A 1 73 ? -11.624 -26.893 23.627 1.00 82.69 73 ASP A N 1
ATOM 629 C CA . ASP A 1 73 ? -12.037 -26.009 24.715 1.00 82.69 73 ASP A CA 1
ATOM 630 C C . ASP A 1 73 ? -11.080 -24.803 24.728 1.00 82.69 73 ASP A C 1
ATOM 632 O O . ASP A 1 73 ? -9.875 -24.998 24.928 1.00 82.69 73 ASP A O 1
ATOM 636 N N . PRO A 1 74 ? -11.569 -23.560 24.541 1.00 83.94 74 PRO A N 1
ATOM 637 C CA . PRO A 1 74 ? -10.737 -22.360 24.611 1.00 83.94 74 PRO A CA 1
ATOM 638 C C . PRO A 1 74 ? -9.994 -22.193 25.944 1.00 83.94 74 PRO A C 1
ATOM 640 O O . PRO A 1 74 ? -8.997 -21.478 25.994 1.00 83.94 74 PRO A O 1
ATOM 643 N N . LYS A 1 75 ? -10.457 -22.830 27.031 1.00 82.50 75 LYS A N 1
ATOM 644 C CA . LYS A 1 75 ? -9.738 -22.842 28.315 1.00 82.50 75 LYS A CA 1
ATOM 645 C C . LYS A 1 75 ? -8.468 -23.695 28.271 1.00 82.50 75 LYS A C 1
ATOM 647 O O . LYS A 1 75 ? -7.532 -23.420 29.016 1.00 82.50 75 LYS A O 1
ATOM 652 N N . GLU A 1 76 ? -8.437 -24.727 27.429 1.00 83.06 76 GLU A N 1
ATOM 653 C CA . GLU A 1 76 ? -7.284 -25.618 27.263 1.00 83.06 76 GLU A CA 1
ATOM 654 C C . GLU A 1 76 ? -6.309 -25.102 26.203 1.00 83.06 76 GLU A C 1
ATOM 656 O O . GLU A 1 76 ? -5.094 -25.144 26.402 1.00 83.06 76 GLU A O 1
ATOM 661 N N . TYR A 1 77 ? -6.837 -24.656 25.064 1.00 84.06 77 TYR A N 1
ATOM 662 C CA . TYR A 1 77 ? -6.067 -24.108 23.953 1.00 84.06 77 TYR A CA 1
ATOM 663 C C . TYR A 1 77 ? -6.967 -23.191 23.126 1.00 84.06 77 TYR A C 1
ATOM 665 O O . TYR A 1 77 ? -7.934 -23.651 22.526 1.00 84.06 77 TYR A O 1
ATOM 673 N N . ASP A 1 78 ? -6.652 -21.898 23.084 1.00 85.44 78 ASP A N 1
ATOM 674 C CA . ASP A 1 78 ? -7.363 -20.928 22.251 1.00 85.44 78 ASP A CA 1
ATOM 675 C C . ASP A 1 78 ? -6.494 -20.551 21.041 1.00 85.44 78 ASP A C 1
ATOM 677 O O . ASP A 1 78 ? -5.550 -19.777 21.201 1.00 85.44 78 ASP A O 1
ATOM 681 N N . PRO A 1 79 ? -6.791 -21.041 19.824 1.00 81.50 79 PRO A N 1
ATOM 682 C CA . PRO A 1 79 ? -6.047 -20.670 18.621 1.00 81.50 79 PRO A CA 1
ATOM 683 C C . PRO A 1 79 ? -6.212 -19.189 18.239 1.00 81.50 79 PRO A C 1
ATOM 685 O O . PRO A 1 79 ? -5.459 -18.686 17.407 1.00 81.50 79 PRO A O 1
ATOM 688 N N . PHE A 1 80 ? -7.163 -18.466 18.843 1.00 78.69 80 PHE A N 1
ATOM 689 C CA . PHE A 1 80 ? -7.462 -17.067 18.534 1.00 78.69 80 PHE A CA 1
ATOM 690 C C 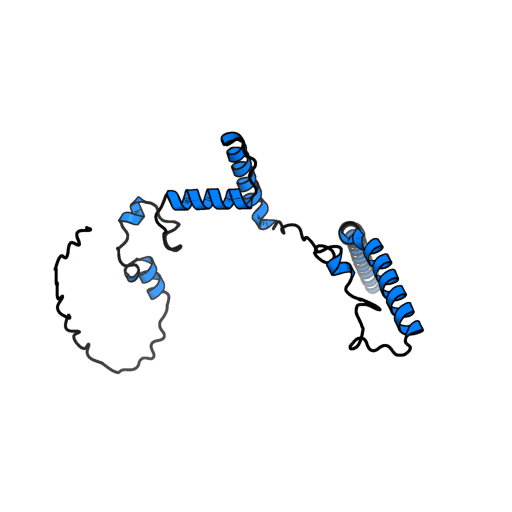. PHE A 1 80 ? -7.134 -16.099 19.677 1.00 78.69 80 PHE A C 1
ATOM 692 O O . PHE A 1 80 ? -7.551 -14.935 19.621 1.00 78.69 80 PHE A O 1
ATOM 699 N N . TYR A 1 81 ? -6.355 -16.525 20.678 1.00 79.88 81 TYR A N 1
ATOM 700 C CA . TYR A 1 81 ? -6.014 -15.702 21.847 1.00 79.88 81 TYR A CA 1
ATOM 701 C C . TYR A 1 81 ? -5.428 -14.332 21.459 1.00 79.88 81 TYR A C 1
ATOM 703 O O . TYR A 1 81 ? -5.787 -13.307 22.036 1.00 79.88 81 TYR A O 1
ATOM 711 N N . MET A 1 82 ? -4.619 -14.283 20.396 1.00 73.94 82 MET A N 1
ATOM 712 C CA . MET A 1 82 ? -3.949 -13.057 19.953 1.00 73.94 82 MET A CA 1
ATOM 713 C C . MET A 1 82 ? -4.898 -11.966 19.445 1.00 73.94 82 MET A C 1
ATOM 715 O O . MET A 1 82 ? -4.566 -10.785 19.514 1.00 73.94 82 MET A O 1
ATOM 719 N N . SER A 1 83 ? -6.090 -12.333 18.961 1.00 70.19 83 SER A N 1
ATOM 720 C CA . SER A 1 83 ? -7.108 -11.346 18.573 1.00 70.19 83 SER A CA 1
ATOM 721 C C . SER A 1 83 ? -7.717 -10.609 19.769 1.00 70.19 83 SER A C 1
ATOM 723 O O . SER A 1 83 ? -8.239 -9.509 19.600 1.00 70.19 83 SER A O 1
ATOM 725 N N . LYS A 1 84 ? -7.639 -11.199 20.970 1.00 73.50 84 LYS A N 1
ATOM 726 C CA . LYS A 1 84 ? -8.137 -10.604 22.217 1.00 73.50 84 LYS A CA 1
ATOM 727 C C . LYS A 1 84 ? -7.118 -9.645 22.829 1.00 73.50 84 LYS A C 1
ATOM 729 O O . LYS A 1 84 ? -7.508 -8.641 23.412 1.00 73.50 84 LYS A O 1
ATOM 734 N N . GLU A 1 85 ? -5.832 -9.957 22.696 1.00 76.62 85 GLU A N 1
ATOM 735 C CA . GLU A 1 85 ? -4.737 -9.157 23.257 1.00 76.62 85 GLU A CA 1
ATOM 736 C C . GLU A 1 85 ? -4.500 -7.861 22.474 1.00 76.62 85 GLU A C 1
ATOM 738 O O . GLU A 1 85 ? -4.333 -6.800 23.072 1.00 76.62 85 GLU A O 1
ATOM 743 N N . ASP A 1 86 ? -4.512 -7.929 21.139 1.00 72.62 86 ASP A N 1
ATOM 744 C CA . ASP A 1 86 ? -4.327 -6.759 20.283 1.00 72.62 86 ASP A CA 1
ATOM 745 C C . ASP A 1 86 ? -5.401 -6.728 19.179 1.00 72.62 86 ASP A C 1
ATOM 747 O O . ASP A 1 86 ? -5.314 -7.464 18.194 1.00 72.62 86 ASP A O 1
ATOM 751 N N . PRO A 1 87 ? -6.409 -5.841 19.277 1.00 74.44 87 PRO A N 1
ATOM 752 C CA . PRO A 1 87 ? -7.427 -5.673 18.237 1.00 74.44 87 PRO A CA 1
ATOM 753 C C . PRO A 1 87 ? -6.845 -5.292 16.866 1.00 74.44 87 PRO A C 1
ATOM 755 O O . PRO A 1 87 ? -7.492 -5.474 15.833 1.00 74.44 87 PRO A O 1
ATOM 758 N N . ASN A 1 88 ? -5.622 -4.753 16.830 1.00 68.81 88 ASN A N 1
ATOM 759 C CA . ASN A 1 88 ? -4.924 -4.397 15.597 1.00 68.81 88 ASN A CA 1
ATOM 760 C C . ASN A 1 88 ? -3.985 -5.505 15.096 1.00 68.81 88 ASN A C 1
ATOM 762 O O . ASN A 1 88 ? -3.344 -5.330 14.061 1.00 68.81 88 ASN A O 1
ATOM 766 N N . PHE A 1 89 ? -3.936 -6.658 15.766 1.00 67.81 89 PHE A N 1
ATOM 767 C CA . PHE A 1 89 ? -3.018 -7.764 15.493 1.00 67.81 89 PHE A CA 1
ATOM 768 C C . PHE A 1 89 ? -2.992 -8.237 14.030 1.00 67.81 89 PHE A C 1
ATOM 770 O O . PHE A 1 89 ? -1.928 -8.572 13.497 1.00 67.81 89 PHE A O 1
ATOM 777 N N . LEU A 1 90 ? -4.161 -8.266 13.382 1.00 66.94 90 LEU A N 1
ATOM 778 C CA . LEU A 1 90 ? -4.326 -8.658 11.978 1.00 66.94 90 LEU A CA 1
ATOM 779 C C . LEU A 1 90 ? -4.624 -7.466 11.056 1.00 66.94 90 LEU A C 1
ATOM 781 O O . LEU A 1 90 ? -4.795 -7.634 9.846 1.00 66.94 90 LEU A O 1
ATOM 785 N N . LYS A 1 91 ? -4.705 -6.253 11.612 1.00 68.88 91 LYS A N 1
ATOM 786 C CA . LYS A 1 91 ? -5.096 -5.059 10.871 1.00 68.88 91 LYS A CA 1
ATOM 787 C C . LYS A 1 91 ? -3.897 -4.529 10.094 1.00 68.88 91 LYS A C 1
ATOM 789 O O . LYS A 1 91 ? -3.053 -3.801 10.610 1.00 68.88 91 LYS A O 1
ATOM 794 N N . VAL A 1 92 ? -3.828 -4.886 8.816 1.00 66.94 92 VAL A N 1
ATOM 795 C CA . VAL A 1 92 ? -2.854 -4.302 7.891 1.00 66.94 92 VAL A CA 1
ATOM 796 C C . VAL A 1 92 ? -3.302 -2.880 7.557 1.00 66.94 92 VAL A C 1
ATOM 798 O O . VAL A 1 92 ? -4.200 -2.671 6.743 1.00 66.94 92 VAL A O 1
ATOM 801 N N . THR A 1 93 ? -2.682 -1.881 8.186 1.00 66.25 93 THR A N 1
ATOM 802 C CA . THR A 1 93 ? -2.894 -0.475 7.819 1.00 66.25 93 THR A CA 1
ATOM 803 C C . THR A 1 93 ? -2.169 -0.192 6.508 1.00 66.25 93 THR A C 1
ATOM 805 O O . THR A 1 93 ? -0.964 0.060 6.483 1.00 66.25 93 THR A O 1
ATOM 808 N N . ILE A 1 94 ? -2.904 -0.252 5.400 1.00 68.81 94 ILE A N 1
ATOM 809 C CA . ILE A 1 94 ? -2.402 0.172 4.094 1.00 68.81 94 ILE A CA 1
ATOM 810 C C . ILE A 1 94 ? -2.488 1.704 4.053 1.00 68.81 94 ILE A C 1
ATOM 812 O O . ILE A 1 94 ? -3.571 2.251 4.287 1.00 68.81 94 ILE A O 1
ATOM 816 N N . PRO A 1 95 ? -1.383 2.428 3.791 1.00 74.94 95 PRO A N 1
ATOM 817 C CA . PRO A 1 95 ? -1.454 3.872 3.624 1.00 74.94 95 PRO A CA 1
ATOM 818 C C . PRO A 1 95 ? -2.382 4.213 2.447 1.00 74.94 95 PRO A C 1
ATOM 820 O O . PRO A 1 95 ? -2.460 3.434 1.494 1.00 74.94 95 PRO A O 1
ATOM 823 N N . PRO A 1 96 ? -3.064 5.372 2.467 1.00 73.75 96 PRO A N 1
ATOM 824 C CA . PRO A 1 96 ? -3.910 5.788 1.356 1.00 73.75 96 PRO A CA 1
ATOM 825 C C . PRO A 1 96 ? -3.119 5.740 0.046 1.00 73.75 96 PRO A C 1
ATOM 827 O O . PRO A 1 96 ? -2.046 6.342 -0.055 1.00 73.75 96 PRO A O 1
ATOM 830 N N . PHE A 1 97 ? -3.630 5.007 -0.944 1.00 78.44 97 PHE A N 1
ATOM 831 C CA . PHE A 1 97 ? -2.987 4.910 -2.247 1.00 78.44 97 PHE A CA 1
ATOM 832 C C . PHE A 1 97 ? -2.974 6.295 -2.905 1.00 78.44 97 PHE A C 1
ATOM 834 O O . PHE A 1 97 ? -4.023 6.843 -3.242 1.00 78.44 97 PHE A O 1
ATOM 841 N N . ARG A 1 98 ? -1.784 6.882 -3.053 1.00 79.44 98 ARG A N 1
ATOM 842 C CA . ARG A 1 98 ? -1.603 8.144 -3.774 1.00 79.44 98 ARG A CA 1
ATOM 843 C C . ARG A 1 98 ? -1.437 7.834 -5.253 1.00 79.44 98 ARG A C 1
ATOM 845 O O . ARG A 1 98 ? -0.347 7.473 -5.689 1.00 79.44 98 ARG A O 1
ATOM 852 N N . ASP A 1 99 ? -2.527 7.972 -5.998 1.00 84.88 99 ASP A N 1
ATOM 853 C CA . ASP A 1 99 ? -2.520 7.835 -7.452 1.00 84.88 99 ASP A CA 1
ATOM 854 C C . ASP A 1 99 ? -1.583 8.891 -8.083 1.00 84.88 99 ASP A C 1
ATOM 856 O O . ASP A 1 99 ? -1.808 10.094 -7.888 1.00 84.88 99 ASP A O 1
ATOM 860 N N . PRO A 1 100 ? -0.551 8.482 -8.852 1.00 88.75 100 PRO A N 1
ATOM 861 C CA . PRO A 1 100 ? 0.335 9.404 -9.557 1.00 88.75 100 PRO A CA 1
ATOM 862 C C . PRO A 1 100 ? -0.406 10.375 -10.482 1.00 88.75 100 PRO A C 1
ATOM 864 O O . PRO A 1 100 ? -0.008 11.535 -10.590 1.00 88.75 100 PRO A O 1
ATOM 867 N N . LEU A 1 101 ? -1.511 9.943 -11.102 1.00 89.81 101 LEU A N 1
ATOM 868 C CA . LEU A 1 101 ? -2.306 10.781 -12.006 1.00 89.81 101 LEU A CA 1
ATOM 869 C C . LEU A 1 101 ? -3.036 11.912 -11.274 1.00 89.81 101 LEU A C 1
ATOM 871 O O . LEU A 1 101 ? -3.439 12.898 -11.888 1.00 89.81 101 LEU A O 1
ATOM 875 N N . LYS A 1 102 ? -3.202 11.792 -9.954 1.00 87.44 102 LYS A N 1
ATOM 876 C CA . LYS A 1 102 ? -3.861 12.789 -9.103 1.00 87.44 102 LYS A CA 1
ATOM 877 C C . LYS A 1 102 ? -2.876 13.637 -8.305 1.00 87.44 102 LYS A C 1
ATOM 879 O O . LYS A 1 102 ? -3.317 14.488 -7.538 1.00 87.44 102 LYS A O 1
ATOM 884 N N . LYS A 1 103 ? -1.564 13.471 -8.510 1.00 89.12 103 LYS A N 1
ATOM 885 C CA . LYS A 1 103 ? -0.524 14.204 -7.771 1.00 89.12 103 LYS A CA 1
ATOM 886 C C . LYS A 1 103 ? -0.743 15.719 -7.793 1.00 89.12 103 LYS A C 1
ATOM 888 O O . LYS A 1 103 ? -0.829 16.326 -6.736 1.00 89.12 103 LYS A O 1
ATOM 893 N N . ALA A 1 104 ? -0.957 16.296 -8.975 1.00 91.69 104 ALA A N 1
ATOM 894 C CA . ALA A 1 104 ? -1.178 17.736 -9.117 1.00 91.69 104 ALA A CA 1
ATOM 895 C C . ALA A 1 104 ? -2.424 18.242 -8.366 1.00 91.69 104 ALA A C 1
ATOM 897 O O . ALA A 1 104 ? -2.456 19.392 -7.943 1.00 91.69 104 ALA A O 1
ATOM 898 N N . GLN A 1 105 ? -3.453 17.403 -8.204 1.00 88.81 105 GLN A N 1
ATOM 899 C CA . GLN A 1 105 ? -4.619 17.763 -7.400 1.00 88.81 105 GLN A CA 1
ATOM 900 C C . GLN A 1 105 ? -4.284 17.719 -5.909 1.00 88.81 105 GLN A C 1
ATOM 902 O O . GLN A 1 105 ? -4.632 18.646 -5.189 1.00 88.81 105 GLN A O 1
ATOM 907 N N . TYR A 1 106 ? -3.578 16.679 -5.457 1.00 88.56 106 TYR A N 1
ATOM 908 C CA . TYR A 1 106 ? -3.160 16.576 -4.060 1.00 88.56 106 TYR A CA 1
ATOM 909 C C . TYR A 1 106 ? -2.257 17.729 -3.636 1.00 88.56 106 TYR A C 1
ATOM 911 O O . TYR A 1 106 ? -2.444 18.239 -2.539 1.00 88.56 106 TYR A O 1
ATOM 919 N N . ASP A 1 107 ? -1.320 18.139 -4.492 1.00 91.75 107 ASP A N 1
ATOM 920 C CA . ASP A 1 107 ? -0.408 19.247 -4.202 1.00 91.75 107 ASP A CA 1
ATOM 921 C C . ASP A 1 107 ? -1.205 20.556 -4.016 1.00 91.75 107 ASP A C 1
ATOM 923 O O . ASP A 1 107 ? -1.042 21.247 -3.014 1.00 91.75 107 ASP A O 1
ATOM 927 N N . LYS A 1 108 ? -2.180 20.828 -4.898 1.00 93.12 108 LYS A N 1
ATOM 928 C CA . LYS A 1 108 ? -3.090 21.983 -4.774 1.00 93.12 108 LYS A CA 1
ATOM 929 C C . LYS A 1 108 ? -3.961 21.934 -3.521 1.00 93.12 108 LYS A C 1
ATOM 931 O O . LYS A 1 108 ? -4.160 22.955 -2.867 1.00 93.12 108 LYS A O 1
ATOM 936 N N . ASP A 1 109 ? -4.528 20.771 -3.212 1.00 92.81 109 ASP A N 1
ATOM 937 C CA . ASP A 1 109 ? -5.355 20.596 -2.016 1.00 92.81 109 ASP A CA 1
ATOM 938 C C . ASP A 1 109 ? -4.511 20.807 -0.748 1.00 92.81 109 ASP A C 1
ATOM 940 O O . ASP A 1 109 ? -4.992 21.382 0.226 1.00 92.81 109 ASP A O 1
ATOM 944 N N . ASP A 1 110 ? -3.239 20.397 -0.762 1.00 91.88 110 ASP A N 1
ATOM 945 C CA . ASP A 1 110 ? -2.327 20.567 0.368 1.00 91.88 110 ASP A CA 1
ATOM 946 C C . ASP A 1 110 ? -1.899 22.025 0.572 1.00 91.88 110 ASP A C 1
ATOM 948 O O . ASP A 1 110 ? -1.878 22.508 1.705 1.00 91.88 110 ASP A O 1
ATOM 952 N N . GLU A 1 111 ? -1.640 22.755 -0.515 1.00 95.06 111 GLU A N 1
ATOM 953 C CA . GLU A 1 111 ? -1.399 24.202 -0.483 1.00 95.06 111 GLU A CA 1
ATOM 954 C C . GLU A 1 111 ? -2.598 24.946 0.119 1.00 95.06 111 GLU A C 1
ATOM 956 O O . GLU A 1 111 ? -2.448 25.695 1.085 1.00 95.06 111 GLU A O 1
ATOM 961 N N . LYS A 1 112 ? -3.813 24.686 -0.384 1.00 94.56 112 LYS A N 1
ATOM 962 C CA . LYS A 1 112 ? -5.047 25.290 0.148 1.00 94.56 112 LYS A CA 1
ATOM 963 C C . LYS A 1 112 ? -5.279 24.939 1.614 1.00 94.56 112 LYS A C 1
ATOM 965 O O . LYS A 1 112 ? -5.689 25.794 2.397 1.00 94.56 112 LYS A O 1
ATOM 970 N N . ARG A 1 113 ? -5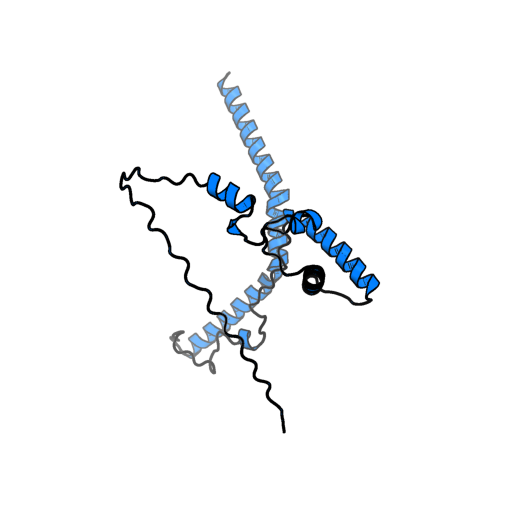.025 23.683 1.989 1.00 95.12 113 ARG A N 1
ATOM 971 C CA . ARG A 1 113 ? -5.123 23.225 3.376 1.00 95.12 113 ARG A CA 1
ATOM 972 C C . ARG A 1 113 ? -4.149 23.990 4.259 1.00 95.12 113 ARG A C 1
ATOM 974 O O . ARG A 1 113 ? -4.547 24.444 5.324 1.00 95.12 113 ARG A O 1
ATOM 981 N N . THR A 1 114 ? -2.908 24.158 3.817 1.00 93.75 114 THR A N 1
ATOM 982 C CA . THR A 1 114 ? -1.877 24.897 4.557 1.00 93.75 114 THR A CA 1
ATOM 983 C C . THR A 1 114 ? -2.280 26.359 4.743 1.00 93.75 114 THR A C 1
ATOM 985 O O . THR A 1 114 ? -2.210 26.866 5.858 1.00 93.75 114 THR A O 1
ATOM 988 N N . LEU A 1 115 ? -2.803 27.007 3.697 1.00 95.50 115 LEU A N 1
ATOM 989 C CA . LEU A 1 115 ? -3.338 28.370 3.789 1.00 95.50 115 LEU A CA 1
ATOM 990 C C . LEU A 1 115 ? -4.466 28.476 4.824 1.00 95.50 115 LEU A C 1
ATOM 992 O O . LEU A 1 115 ? -4.409 29.331 5.703 1.00 95.50 115 LEU A O 1
ATOM 996 N N . LEU A 1 116 ? -5.442 27.561 4.790 1.00 93.38 116 LEU A N 1
ATOM 997 C CA . LEU A 1 116 ? -6.541 27.536 5.761 1.00 93.38 116 LEU A CA 1
ATOM 998 C C . LEU A 1 116 ? -6.043 27.340 7.204 1.00 93.38 116 LEU A C 1
ATOM 1000 O O . LEU A 1 116 ? -6.588 27.931 8.137 1.00 93.38 116 LEU A O 1
ATOM 1004 N N . GLN A 1 117 ? -5.010 26.516 7.400 1.00 94.56 117 GLN A N 1
ATOM 1005 C CA . GLN A 1 117 ? -4.387 26.318 8.711 1.00 94.56 117 GLN A CA 1
ATOM 1006 C C . GLN A 1 117 ? -3.698 27.595 9.202 1.00 94.56 117 GLN A C 1
ATOM 1008 O O . GLN A 1 117 ? -3.823 27.926 10.379 1.00 94.56 117 GLN A O 1
ATOM 1013 N N . CYS A 1 118 ? -3.023 28.334 8.316 1.00 94.06 118 CYS A N 1
ATOM 1014 C CA . CYS A 1 118 ? -2.433 29.632 8.644 1.00 94.06 118 CYS A CA 1
ATOM 1015 C C . CYS A 1 118 ? -3.498 30.680 8.997 1.00 94.06 118 CYS A C 1
ATOM 1017 O O . CYS A 1 118 ? -3.310 31.431 9.948 1.00 94.06 118 CYS A O 1
ATOM 1019 N N . GLU A 1 119 ? -4.621 30.709 8.274 1.00 94.06 119 GLU A N 1
ATOM 1020 C CA . GLU A 1 119 ? -5.734 31.630 8.544 1.00 94.06 119 GLU A CA 1
ATOM 1021 C C . GLU A 1 119 ? -6.449 31.310 9.864 1.00 94.06 119 GLU A C 1
ATOM 1023 O O . GLU A 1 119 ? -6.787 32.210 10.629 1.00 94.06 119 GLU A O 1
ATOM 1028 N N . THR A 1 120 ? -6.688 30.024 10.140 1.00 92.69 120 THR A N 1
ATOM 1029 C CA . THR A 1 120 ? -7.542 29.595 11.262 1.00 92.69 120 THR A CA 1
ATOM 1030 C C . THR A 1 120 ? -6.749 29.243 12.524 1.00 92.69 120 THR A C 1
ATOM 1032 O O . THR A 1 120 ? -7.326 29.094 13.601 1.00 92.69 120 THR A O 1
ATOM 1035 N N . GLY A 1 121 ? -5.433 29.045 12.409 1.00 93.62 121 GLY A N 1
ATOM 1036 C CA . GLY A 1 121 ? -4.558 28.608 13.502 1.00 93.62 121 GLY A CA 1
ATOM 1037 C C . GLY A 1 121 ? -4.803 27.172 13.987 1.00 93.62 121 GLY A C 1
ATOM 1038 O O . GLY A 1 121 ? -4.288 26.780 15.032 1.00 93.62 121 GLY A O 1
ATOM 1039 N N . LYS A 1 122 ? -5.599 26.374 13.261 1.00 93.50 122 LYS A N 1
ATOM 1040 C CA . LYS A 1 122 ? -5.942 24.983 13.602 1.00 93.50 122 LYS A CA 1
ATOM 1041 C C . LYS A 1 122 ? -5.397 24.028 12.555 1.00 93.50 122 LYS A C 1
ATOM 1043 O O . LYS A 1 122 ? -5.462 24.322 11.368 1.00 93.50 122 LYS A O 1
ATOM 1048 N N . ILE A 1 123 ? -4.901 22.872 12.993 1.00 92.69 123 ILE A N 1
ATOM 1049 C CA . ILE A 1 123 ? -4.422 21.814 12.098 1.00 92.69 123 ILE A CA 1
ATOM 1050 C C . ILE A 1 123 ? -5.625 21.005 11.608 1.00 92.69 123 ILE A C 1
ATOM 1052 O O . ILE A 1 123 ? -6.390 20.488 12.416 1.00 92.69 123 ILE A O 1
ATOM 1056 N N . TYR A 1 124 ? -5.752 20.873 10.288 1.00 90.00 124 TYR A N 1
ATOM 1057 C CA . TYR A 1 124 ? -6.829 20.128 9.629 1.00 90.00 124 TYR A CA 1
ATOM 1058 C C . TYR A 1 124 ? -6.321 18.850 8.959 1.00 90.00 124 TYR A C 1
ATOM 1060 O O . TYR A 1 124 ? -5.315 18.852 8.229 1.00 90.00 124 TYR A O 1
ATOM 1068 N N . THR A 1 125 ? -7.068 17.763 9.142 1.00 92.44 125 THR A N 1
ATOM 1069 C CA . THR A 1 125 ? -6.913 16.518 8.387 1.00 92.44 125 THR A CA 1
ATOM 1070 C C . THR A 1 125 ? -7.436 16.710 6.962 1.00 92.44 125 THR A C 1
ATOM 1072 O O . THR A 1 125 ? -8.371 17.466 6.725 1.00 92.44 125 THR A O 1
ATOM 1075 N N . MET A 1 126 ? -6.883 15.984 5.983 1.00 89.00 126 MET A N 1
ATOM 1076 C CA . MET A 1 126 ? -7.337 16.067 4.582 1.00 89.00 126 MET A CA 1
ATOM 1077 C C . MET A 1 126 ? -8.840 15.768 4.409 1.00 89.00 126 MET A C 1
ATOM 1079 O O . MET A 1 126 ? -9.471 16.296 3.501 1.00 89.00 126 MET A O 1
ATOM 1083 N N . LYS A 1 127 ? -9.425 14.932 5.278 1.00 89.56 127 LYS A N 1
ATOM 1084 C CA . LYS A 1 127 ? -10.872 14.658 5.285 1.00 89.56 127 LYS A CA 1
ATOM 1085 C C . LYS A 1 127 ? -11.681 15.887 5.704 1.00 89.56 127 LYS A C 1
ATOM 1087 O O . LYS A 1 127 ? -12.579 16.288 4.980 1.00 89.56 127 LYS A O 1
ATOM 1092 N N . GLU A 1 128 ? -11.297 16.506 6.814 1.00 92.62 128 GLU A N 1
ATOM 1093 C CA . GLU A 1 128 ? -11.943 17.710 7.349 1.00 92.62 128 GLU A CA 1
ATOM 1094 C C . GLU A 1 128 ? -11.816 18.881 6.370 1.00 92.62 128 GLU A C 1
ATOM 1096 O O . GLU A 1 128 ? -12.773 19.607 6.138 1.00 92.62 128 GLU A O 1
ATOM 1101 N N . PHE A 1 129 ? -10.651 19.033 5.729 1.00 92.81 129 PHE A N 1
ATOM 1102 C CA . PHE A 1 129 ? -10.456 20.047 4.694 1.00 92.81 129 PHE A CA 1
ATOM 1103 C C . PHE A 1 129 ? -11.445 19.878 3.530 1.00 92.81 129 PHE A C 1
ATOM 1105 O O . PHE A 1 129 ? -12.051 20.856 3.097 1.00 92.81 129 PHE A O 1
ATOM 1112 N N . LYS A 1 130 ? -11.653 18.642 3.057 1.00 91.19 130 LYS A N 1
ATOM 1113 C CA . LYS A 1 130 ? -12.625 18.361 1.991 1.00 91.19 130 LYS A CA 1
ATOM 1114 C C . LYS A 1 130 ? -14.059 18.631 2.426 1.00 91.19 130 LYS A C 1
ATOM 1116 O O . LYS A 1 130 ? -14.796 19.229 1.655 1.00 91.19 130 LYS A O 1
ATOM 1121 N N . GLU A 1 131 ? -14.432 18.276 3.653 1.00 92.75 131 GLU A N 1
ATOM 1122 C CA . GLU A 1 131 ? -15.753 18.616 4.199 1.00 92.75 131 GLU A CA 1
ATOM 1123 C C . GLU A 1 131 ? -15.969 20.131 4.276 1.00 92.75 131 GLU A C 1
ATOM 1125 O O . GLU A 1 131 ? -17.047 20.614 3.941 1.00 92.75 131 GLU A O 1
ATOM 1130 N N . ILE A 1 132 ? -14.947 20.900 4.662 1.00 90.25 132 ILE A N 1
ATOM 1131 C CA . ILE A 1 132 ? -15.018 22.368 4.693 1.00 90.25 132 ILE A CA 1
ATOM 1132 C C . ILE A 1 132 ? -15.154 22.936 3.276 1.00 90.25 132 ILE A C 1
ATOM 1134 O O . ILE A 1 132 ? -15.956 23.845 3.052 1.00 90.25 132 ILE A O 1
ATOM 1138 N N . GLU A 1 133 ? -14.394 22.417 2.310 1.00 87.50 133 GLU A N 1
ATOM 1139 C CA . GLU A 1 133 ? -14.479 22.856 0.914 1.00 87.50 133 GLU A CA 1
ATOM 1140 C C . GLU A 1 133 ? -15.852 22.513 0.309 1.00 87.50 133 GLU A C 1
ATOM 1142 O O . GLU A 1 133 ? -16.480 23.372 -0.310 1.00 87.50 133 GLU A O 1
ATOM 1147 N N . GLU A 1 134 ? -16.381 21.316 0.572 1.00 86.69 134 GLU A N 1
ATOM 1148 C CA . GLU A 1 134 ? -17.737 20.904 0.194 1.00 86.69 134 GLU A CA 1
ATOM 1149 C C . GLU A 1 134 ? -18.804 21.778 0.864 1.00 86.69 134 GLU A C 1
ATOM 1151 O O . GLU A 1 134 ? -19.694 22.292 0.186 1.00 86.69 134 GLU A O 1
ATOM 1156 N N . ALA A 1 135 ? -18.698 22.037 2.169 1.00 86.88 135 ALA A N 1
ATOM 1157 C CA . ALA A 1 135 ? -19.612 22.920 2.890 1.00 86.88 135 ALA A CA 1
ATOM 1158 C C . ALA A 1 135 ? -19.590 24.350 2.326 1.00 86.88 135 ALA A C 1
ATOM 1160 O O . ALA A 1 135 ? -20.643 24.973 2.183 1.00 86.88 135 ALA A O 1
ATOM 1161 N N . LYS A 1 136 ? -18.414 24.859 1.937 1.00 83.62 136 LYS A N 1
ATOM 1162 C CA . LYS A 1 136 ? -18.254 26.171 1.289 1.00 83.62 136 LYS A CA 1
ATOM 1163 C C . LYS A 1 136 ? -18.855 26.206 -0.118 1.00 83.62 136 LYS A C 1
ATOM 1165 O O . LYS A 1 136 ? -19.399 27.230 -0.529 1.00 83.62 136 LYS A O 1
ATOM 1170 N N . LEU A 1 137 ? -18.779 25.105 -0.865 1.00 74.50 137 LEU A N 1
ATOM 1171 C CA . LEU A 1 137 ? -19.461 24.975 -2.155 1.00 74.50 137 LEU A CA 1
ATOM 1172 C C . LEU A 1 137 ? -20.985 24.934 -1.976 1.00 74.50 137 LEU A C 1
ATOM 1174 O O . LEU A 1 137 ? -21.708 25.589 -2.726 1.00 74.50 137 LEU A O 1
ATOM 1178 N N . HIS A 1 138 ? -21.464 24.212 -0.963 1.00 67.44 138 HIS A N 1
ATOM 1179 C CA . HIS A 1 138 ? -22.886 24.067 -0.658 1.00 67.44 138 HIS A CA 1
ATOM 1180 C C . HIS A 1 138 ? -23.521 25.314 -0.031 1.00 67.44 138 HIS A C 1
ATOM 1182 O O . HIS A 1 138 ? -24.715 25.526 -0.213 1.00 67.44 138 HIS A O 1
ATOM 1188 N N . SER A 1 139 ? -22.758 26.156 0.671 1.00 69.81 139 SER A N 1
ATOM 1189 C CA . SER A 1 139 ? -23.270 27.425 1.203 1.00 69.81 139 SER A CA 1
ATOM 1190 C C . SER A 1 139 ? -23.439 28.491 0.121 1.00 69.81 139 SER A C 1
ATOM 1192 O O . SER A 1 139 ? -24.293 29.366 0.243 1.00 69.81 139 SER A O 1
ATOM 1194 N N . ARG A 1 140 ? -22.643 28.423 -0.952 1.00 64.81 140 ARG A N 1
ATOM 1195 C CA . ARG A 1 140 ? -22.645 29.441 -2.007 1.00 64.81 140 ARG A CA 1
ATOM 1196 C C . ARG A 1 140 ? -23.762 29.250 -3.032 1.00 64.81 140 ARG A C 1
ATOM 1198 O O . ARG A 1 140 ? -24.170 30.232 -3.647 1.00 64.81 140 ARG A O 1
ATOM 1205 N N . PHE A 1 141 ? -24.254 28.025 -3.224 1.00 56.06 141 PHE A N 1
ATOM 1206 C CA . PHE A 1 141 ? -25.275 27.729 -4.231 1.00 56.06 141 PHE A CA 1
ATOM 1207 C C . PHE A 1 141 ? -26.281 26.669 -3.753 1.00 56.06 141 PHE A C 1
ATOM 1209 O O . PHE A 1 141 ? -25.878 25.697 -3.111 1.00 56.06 141 PHE A O 1
ATOM 1216 N N . PRO A 1 142 ? -27.576 26.787 -4.120 1.00 61.41 142 PRO A N 1
ATOM 1217 C CA . PRO A 1 142 ? -28.545 25.709 -3.937 1.00 61.41 142 PRO A CA 1
ATOM 1218 C C . PRO A 1 142 ? -28.020 24.408 -4.551 1.00 61.41 142 PRO A C 1
ATOM 1220 O O . PRO A 1 142 ? -27.304 24.451 -5.553 1.00 61.41 142 PRO A O 1
ATOM 1223 N N . ARG A 1 143 ? -28.392 23.250 -3.986 1.00 56.56 143 ARG A N 1
ATOM 1224 C CA . ARG A 1 143 ? -28.014 21.927 -4.515 1.00 56.56 143 ARG A CA 1
ATOM 1225 C C . ARG A 1 143 ? -28.459 21.787 -5.974 1.00 56.56 143 ARG A C 1
ATOM 1227 O O . ARG A 1 143 ? -29.587 21.398 -6.262 1.00 56.56 143 ARG A O 1
ATOM 1234 N N . ILE A 1 144 ? -27.566 22.109 -6.900 1.00 56.56 144 ILE A N 1
ATOM 1235 C CA . ILE A 1 144 ? -27.789 21.909 -8.325 1.00 56.56 144 ILE A CA 1
ATOM 1236 C C . ILE A 1 144 ? -27.609 20.429 -8.652 1.00 56.56 144 ILE A C 1
ATOM 1238 O O . ILE A 1 144 ? -26.685 19.774 -8.174 1.00 56.56 144 ILE A O 1
ATOM 1242 N N . SER A 1 145 ? -28.477 19.891 -9.508 1.00 55.91 145 SER A N 1
ATOM 1243 C CA . SER A 1 145 ? -28.208 18.603 -10.148 1.00 55.91 145 SER A CA 1
ATOM 1244 C C . SER A 1 145 ? -26.868 18.693 -10.891 1.00 55.91 145 SER A C 1
ATOM 1246 O O . SER A 1 145 ? -26.667 19.665 -11.625 1.00 55.91 145 SER A O 1
ATOM 1248 N N . ASN A 1 146 ? -26.001 17.682 -10.769 1.00 56.03 146 ASN A N 1
ATOM 1249 C CA . ASN A 1 146 ? -24.652 17.634 -11.369 1.00 56.03 146 ASN A CA 1
ATOM 1250 C C . ASN A 1 146 ? -24.591 18.016 -12.865 1.00 56.03 146 ASN A C 1
ATOM 1252 O O . ASN A 1 146 ? -23.551 18.453 -13.347 1.00 56.03 146 ASN A O 1
ATOM 1256 N N . SER A 1 147 ? -25.705 17.913 -13.602 1.00 57.44 147 SER A N 1
ATOM 1257 C CA . SER A 1 147 ? -25.808 18.343 -15.005 1.00 57.44 147 SER A CA 1
ATOM 1258 C C . SER A 1 147 ? -25.609 19.849 -15.241 1.00 57.44 147 SER A C 1
ATOM 1260 O O . SER A 1 147 ? -25.292 20.243 -16.359 1.00 57.44 147 SER A O 1
ATOM 1262 N N . ARG A 1 148 ? -25.773 20.697 -14.214 1.00 59.91 148 ARG A N 1
ATOM 1263 C CA . ARG A 1 148 ? -25.710 22.169 -14.330 1.00 59.91 148 ARG A CA 1
ATOM 1264 C C . ARG A 1 148 ? -24.440 22.783 -13.726 1.00 59.91 148 ARG A C 1
ATOM 1266 O O . ARG A 1 148 ? -24.347 24.000 -13.629 1.00 59.91 148 ARG A O 1
ATOM 1273 N N . HIS A 1 149 ? -23.467 21.958 -13.328 1.00 57.38 149 HIS A N 1
ATOM 1274 C CA . HIS A 1 149 ? -22.275 22.390 -12.581 1.00 57.38 149 HIS A CA 1
ATOM 1275 C C . HIS A 1 149 ? -21.328 23.318 -13.366 1.00 57.38 149 HIS A C 1
ATOM 1277 O O . HIS A 1 149 ? -20.552 24.049 -12.763 1.00 57.38 149 HIS A O 1
ATOM 1283 N N . PHE A 1 150 ? -21.414 23.332 -14.699 1.00 57.84 150 PHE A N 1
ATOM 1284 C CA . PHE A 1 150 ? -20.521 24.106 -15.572 1.00 57.84 150 PHE A CA 1
ATOM 1285 C C . PHE A 1 150 ? -21.162 25.360 -16.188 1.00 57.84 150 PHE A C 1
ATOM 1287 O O . PHE A 1 150 ? -20.600 25.925 -17.120 1.00 57.84 150 PHE A O 1
ATOM 1294 N N . MET A 1 151 ? -22.338 25.787 -15.719 1.00 66.69 151 MET A N 1
ATOM 1295 C CA . MET A 1 151 ? -23.043 26.933 -16.305 1.00 66.69 151 MET A CA 1
ATOM 1296 C C . MET A 1 151 ? -22.783 28.220 -15.528 1.00 66.69 151 MET A C 1
ATOM 1298 O O . MET A 1 151 ? -22.749 28.217 -14.297 1.00 66.69 151 MET A O 1
ATOM 1302 N N . THR A 1 152 ? -22.619 29.334 -16.244 1.00 66.31 152 THR A N 1
ATOM 1303 C CA . THR A 1 152 ? -22.454 30.639 -15.593 1.00 66.31 152 THR A CA 1
ATOM 1304 C C . THR A 1 152 ? -23.771 31.103 -14.948 1.00 66.31 152 THR A C 1
ATOM 1306 O O . THR A 1 152 ? -24.850 30.772 -15.449 1.00 66.31 152 THR A O 1
ATOM 1309 N N . PRO A 1 153 ? -23.735 31.900 -13.859 1.00 64.44 153 PRO A N 1
ATOM 1310 C CA . PRO A 1 153 ? -24.952 32.354 -13.173 1.00 64.44 153 PRO A CA 1
ATOM 1311 C C . PRO A 1 153 ? -25.963 33.072 -14.086 1.00 64.44 153 PRO A C 1
ATOM 1313 O O . PRO A 1 153 ? -27.170 32.896 -13.944 1.00 64.44 153 PRO A O 1
ATOM 1316 N N . ASN A 1 154 ? -25.479 33.827 -15.076 1.00 75.69 154 ASN A N 1
ATOM 1317 C CA . ASN A 1 154 ? -26.331 34.526 -16.043 1.00 75.69 154 ASN A CA 1
ATOM 1318 C C . ASN A 1 154 ? -26.951 33.583 -17.083 1.00 75.69 154 ASN A C 1
ATOM 1320 O O . ASN A 1 154 ? -28.063 33.821 -17.545 1.00 75.69 154 ASN A O 1
ATOM 1324 N N . GLU A 1 155 ? -26.250 32.517 -17.471 1.00 70.69 155 GLU A N 1
ATOM 1325 C CA . GLU A 1 155 ? -26.809 31.471 -18.334 1.00 70.69 155 GLU A CA 1
ATOM 1326 C C . GLU A 1 155 ? -27.824 30.611 -17.583 1.00 70.69 155 GLU A C 1
ATOM 1328 O O . GLU A 1 155 ? -28.774 30.124 -18.188 1.00 70.69 155 GLU A O 1
ATOM 1333 N N . TRP A 1 156 ? -27.666 30.467 -16.265 1.00 67.94 156 TRP A N 1
ATOM 1334 C CA . TRP A 1 156 ? -28.599 29.732 -15.417 1.00 67.94 156 TRP A CA 1
ATOM 1335 C C . TRP A 1 156 ? -29.994 30.363 -15.407 1.00 67.94 156 TRP A C 1
ATOM 1337 O O . TRP A 1 156 ? -30.981 29.651 -15.578 1.00 67.94 156 TRP A O 1
ATOM 1347 N N . LEU A 1 157 ? -30.069 31.694 -15.300 1.00 69.38 157 LEU A N 1
ATOM 1348 C CA . LEU A 1 157 ? -31.330 32.445 -15.370 1.00 69.38 157 LEU A CA 1
ATOM 1349 C C . LEU A 1 157 ? -32.033 32.319 -16.729 1.00 69.38 157 LEU A C 1
ATOM 1351 O O . LEU A 1 157 ? -33.234 32.552 -16.822 1.00 69.38 157 LEU A O 1
ATOM 1355 N N . LYS A 1 158 ? -31.297 31.947 -17.782 1.00 72.00 158 LYS A N 1
ATOM 1356 C CA . LYS A 1 158 ? -31.833 31.761 -19.137 1.00 72.00 158 LYS A CA 1
ATOM 1357 C C . LYS A 1 158 ? -32.358 30.344 -19.384 1.00 72.00 158 LYS A C 1
ATOM 1359 O O . LYS A 1 158 ? -32.879 30.078 -20.465 1.00 72.00 158 LYS A O 1
ATOM 1364 N N . LEU A 1 159 ? -32.197 29.418 -18.435 1.00 64.50 159 LEU A N 1
ATOM 1365 C CA . LEU A 1 159 ? -32.642 28.039 -18.613 1.00 64.50 159 LEU A CA 1
ATOM 1366 C C . LEU A 1 159 ? -34.136 27.893 -18.315 1.00 64.50 159 LEU A C 1
ATOM 1368 O O . LEU A 1 159 ? -34.609 28.422 -17.311 1.00 64.50 159 LEU A O 1
ATOM 1372 N N . PRO A 1 160 ? -34.865 27.099 -19.118 1.00 67.06 160 PRO A N 1
ATOM 1373 C CA . PRO A 1 160 ? -36.255 26.791 -18.829 1.00 67.06 160 PRO A CA 1
ATOM 1374 C C . PRO A 1 160 ? -36.372 26.055 -17.488 1.00 67.06 160 PRO A C 1
ATOM 1376 O O . PRO A 1 160 ? -35.538 25.210 -17.130 1.00 67.06 160 PRO A O 1
ATOM 1379 N N . THR A 1 161 ? -37.424 26.393 -16.744 1.00 62.41 161 THR A N 1
ATOM 1380 C CA . THR A 1 161 ? -37.704 25.881 -15.396 1.00 62.41 161 THR A CA 1
ATOM 1381 C C . THR A 1 161 ? -37.894 24.361 -15.397 1.00 62.41 161 THR A C 1
ATOM 1383 O O . THR A 1 161 ? -37.556 23.680 -14.429 1.00 62.41 161 THR A O 1
ATOM 1386 N N . THR A 1 162 ? -38.370 23.797 -16.509 1.00 59.91 162 THR A N 1
ATOM 1387 C CA . THR A 1 162 ? -38.585 22.362 -16.698 1.00 59.91 162 THR A CA 1
ATOM 1388 C C . THR A 1 162 ? -37.346 21.699 -17.320 1.00 59.91 162 THR A C 1
ATOM 1390 O O . THR A 1 162 ? -36.881 22.037 -18.407 1.00 59.91 162 THR A O 1
ATOM 1393 N N . TYR A 1 163 ? -36.786 20.697 -16.628 1.00 60.47 163 TYR A N 1
ATOM 1394 C CA . TYR A 1 163 ? -35.593 19.951 -17.070 1.00 60.47 163 TYR A CA 1
ATOM 1395 C C . TYR A 1 163 ? -35.749 19.347 -18.480 1.00 60.47 163 TYR A C 1
ATOM 1397 O O . TYR A 1 163 ? -34.806 19.357 -19.272 1.00 60.47 163 TYR A O 1
ATOM 1405 N N . ILE A 1 164 ? -36.964 18.892 -18.803 1.00 60.91 164 ILE A N 1
ATOM 1406 C CA . ILE A 1 164 ? -37.324 18.224 -20.063 1.00 60.91 164 ILE A CA 1
ATOM 1407 C C . ILE A 1 164 ? -37.185 19.158 -21.274 1.00 60.91 164 ILE A C 1
ATOM 1409 O O . ILE A 1 164 ? -36.850 18.697 -22.366 1.00 60.91 164 ILE A O 1
ATOM 1413 N N . GLU A 1 165 ? -37.404 20.458 -21.088 1.00 61.66 165 GLU A N 1
ATOM 1414 C CA . GLU A 1 165 ? -37.358 21.454 -22.164 1.00 61.66 165 GLU A CA 1
ATOM 1415 C C . GLU A 1 165 ? -35.968 22.057 -22.364 1.00 61.66 165 GLU A C 1
ATOM 1417 O O . GLU A 1 165 ? -35.761 22.828 -23.305 1.00 61.66 165 GLU A O 1
ATOM 1422 N N . SER A 1 166 ? -35.001 21.694 -21.517 1.00 68.50 166 SER A N 1
ATOM 1423 C CA . SER A 1 166 ? -33.628 22.157 -21.670 1.00 68.50 166 SER A CA 1
ATOM 1424 C C . SER A 1 166 ? -33.047 21.723 -23.019 1.00 68.50 166 SER A C 1
ATOM 1426 O O . SER A 1 166 ? -33.230 20.588 -23.470 1.00 68.50 166 SER A O 1
ATOM 1428 N N . GLU A 1 167 ? -32.286 22.621 -23.649 1.00 67.25 167 GLU A N 1
ATOM 1429 C CA . GLU A 1 167 ? -31.556 22.342 -24.894 1.00 67.25 167 GLU A CA 1
ATOM 1430 C C . GLU A 1 167 ? -30.682 21.086 -24.779 1.00 67.25 167 GLU A C 1
ATOM 1432 O O . GLU A 1 167 ? -30.534 20.328 -25.735 1.00 67.25 167 GLU A O 1
ATOM 1437 N N . PHE A 1 168 ? -30.152 20.811 -23.585 1.00 64.44 168 PHE A N 1
ATOM 1438 C CA . PHE A 1 168 ? -29.395 19.598 -23.303 1.00 64.44 168 PHE A CA 1
ATOM 1439 C C . PHE A 1 168 ? -30.244 18.324 -23.452 1.00 64.44 168 PHE A C 1
ATOM 1441 O O . PHE A 1 168 ? -29.838 17.403 -24.163 1.00 64.44 168 PHE A O 1
ATOM 1448 N N . CYS A 1 169 ? -31.434 18.271 -22.840 1.00 65.62 169 CYS A N 1
ATOM 1449 C CA . CYS A 1 169 ? -32.349 17.131 -22.956 1.00 65.62 169 CYS A CA 1
ATOM 1450 C C . CYS A 1 169 ? -32.931 16.992 -24.368 1.00 65.62 169 CYS A C 1
ATOM 1452 O O . CYS A 1 169 ? -33.087 15.874 -24.857 1.00 65.62 169 CYS A O 1
ATOM 1454 N N . LYS A 1 170 ? -33.194 18.105 -25.061 1.00 70.19 170 LYS A N 1
ATOM 1455 C CA . LYS A 1 170 ? -33.588 18.080 -26.479 1.00 70.19 170 LYS A CA 1
ATOM 1456 C C . LYS A 1 170 ? -32.475 17.490 -27.349 1.00 70.19 170 LYS A C 1
ATOM 1458 O O . LYS A 1 170 ? -32.725 16.576 -28.129 1.00 70.19 170 LYS A O 1
ATOM 1463 N N . ARG A 1 171 ? -31.226 17.931 -27.166 1.00 70.31 171 ARG A N 1
ATOM 1464 C CA . ARG A 1 171 ? -30.063 17.409 -27.906 1.00 70.31 171 ARG A CA 1
ATOM 1465 C C . ARG A 1 171 ? -29.764 15.948 -27.587 1.00 70.31 171 ARG A C 1
ATOM 1467 O O . ARG A 1 171 ? -29.377 15.218 -28.492 1.00 70.31 171 ARG A O 1
ATOM 1474 N N . SER A 1 172 ? -29.919 15.501 -26.339 1.00 65.12 172 SER A N 1
ATOM 1475 C CA . SER A 1 172 ? -29.721 14.085 -26.002 1.00 65.12 172 SER A CA 1
ATOM 1476 C C . SER A 1 172 ? -30.797 13.202 -26.638 1.00 65.12 172 SER A C 1
ATOM 1478 O O . SER A 1 172 ? -30.459 12.160 -27.195 1.00 65.12 172 SER A O 1
ATOM 1480 N N . ARG A 1 173 ? -32.060 13.653 -26.662 1.00 66.56 173 ARG A N 1
ATOM 1481 C CA . ARG A 1 173 ? -33.159 12.976 -27.370 1.00 66.56 173 ARG A CA 1
ATOM 1482 C C . ARG A 1 173 ? -32.888 12.840 -28.864 1.00 66.56 173 ARG A C 1
ATOM 1484 O O . ARG A 1 173 ? -33.100 11.767 -29.406 1.00 66.56 173 ARG A O 1
ATOM 1491 N N . LEU A 1 174 ? -32.346 13.879 -29.503 1.00 67.31 174 LEU A N 1
ATOM 1492 C CA . LEU A 1 174 ? -31.967 13.827 -30.921 1.00 67.31 174 LEU A CA 1
ATOM 1493 C C . LEU A 1 174 ? -30.822 12.839 -31.207 1.00 67.31 174 LEU A C 1
ATOM 1495 O O . LEU A 1 174 ? -30.719 12.328 -32.317 1.00 67.31 174 LEU A O 1
ATOM 1499 N N . LYS A 1 175 ? -29.959 12.559 -30.220 1.00 67.06 175 LYS A N 1
ATOM 1500 C CA . LYS A 1 175 ? -28.864 11.582 -30.353 1.00 67.06 175 LYS A CA 1
ATOM 1501 C C . LYS A 1 175 ? -29.326 10.138 -30.175 1.00 67.06 175 LYS A C 1
ATOM 1503 O O . LYS A 1 175 ? -28.679 9.231 -30.694 1.00 67.06 175 LYS A O 1
ATOM 1508 N N . VAL A 1 176 ? -30.423 9.911 -29.452 1.00 60.25 176 VAL A N 1
ATOM 1509 C CA . VAL A 1 176 ? -31.047 8.590 -29.366 1.00 60.25 176 VAL A CA 1
ATOM 1510 C C . VAL A 1 176 ? -31.830 8.372 -30.654 1.00 60.25 176 VAL A C 1
ATOM 1512 O O . VAL A 1 176 ? -32.999 8.736 -30.755 1.00 60.25 176 VAL A O 1
ATOM 1515 N N . LYS A 1 177 ? -31.179 7.770 -31.655 1.00 59.41 177 LYS A N 1
ATOM 1516 C CA . LYS A 1 177 ? -31.872 7.237 -32.829 1.00 59.41 177 LYS A CA 1
ATOM 1517 C C . LYS A 1 177 ? -32.823 6.152 -32.328 1.00 59.41 177 LYS A C 1
ATOM 1519 O O . LYS A 1 177 ? -32.405 5.051 -31.982 1.00 59.41 177 LYS A O 1
ATOM 1524 N N . THR A 1 178 ? -34.089 6.508 -32.171 1.00 56.91 178 THR A N 1
ATOM 1525 C CA . THR A 1 178 ? -35.123 5.572 -31.752 1.00 56.91 178 THR A CA 1
ATOM 1526 C C . THR A 1 178 ? -35.345 4.648 -32.943 1.00 56.91 178 THR A C 1
ATOM 1528 O O . THR A 1 178 ? -35.758 5.110 -34.004 1.00 56.91 178 THR A O 1
ATOM 1531 N N . ASN A 1 179 ? -35.002 3.365 -32.814 1.00 56.41 179 ASN A N 1
ATOM 1532 C CA . ASN A 1 179 ? -35.412 2.359 -33.790 1.00 56.41 179 ASN A CA 1
ATOM 1533 C C . ASN A 1 179 ? -36.920 2.165 -33.607 1.00 56.41 179 ASN A C 1
ATOM 1535 O O . ASN A 1 179 ? -37.355 1.265 -32.891 1.00 56.41 179 ASN A O 1
ATOM 1539 N N . PHE A 1 180 ? -37.722 3.070 -34.161 1.00 50.47 180 PHE A N 1
ATOM 1540 C CA . PHE A 1 180 ? -39.125 2.776 -34.373 1.00 50.47 180 PHE A CA 1
ATOM 1541 C C . PHE A 1 180 ? -39.160 1.660 -35.415 1.00 50.47 180 PHE A C 1
ATOM 1543 O O . PHE A 1 180 ? -38.647 1.826 -36.518 1.00 50.47 180 PHE A O 1
ATOM 1550 N N . ASN A 1 181 ? -39.714 0.503 -35.055 1.00 57.41 181 ASN A N 1
ATOM 1551 C CA . ASN A 1 181 ? -40.302 -0.338 -36.086 1.00 57.41 181 ASN A CA 1
ATOM 1552 C C . ASN A 1 181 ? -41.399 0.513 -36.728 1.00 57.41 181 ASN A C 1
ATOM 1554 O O . ASN A 1 181 ? -42.242 1.039 -35.997 1.00 57.41 181 ASN A O 1
ATOM 1558 N N . ASP A 1 182 ? -41.369 0.657 -38.053 1.00 49.12 182 ASP A N 1
ATOM 1559 C CA . ASP A 1 182 ? -42.437 1.274 -38.840 1.00 49.12 182 ASP A CA 1
ATOM 1560 C C . ASP A 1 182 ? -43.706 0.421 -38.705 1.00 49.12 182 ASP A C 1
AT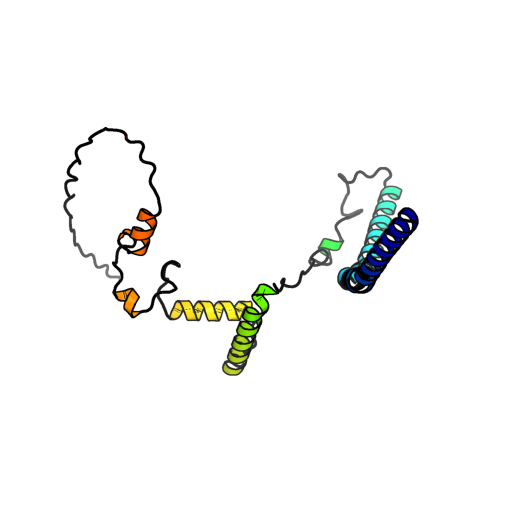OM 1562 O O . ASP A 1 182 ? -44.057 -0.389 -39.559 1.00 49.12 182 ASP A O 1
ATOM 1566 N N . CYS A 1 183 ? -44.381 0.540 -37.566 1.00 53.84 183 CYS A N 1
ATOM 1567 C CA . CYS A 1 183 ? -45.666 -0.081 -37.333 1.00 53.84 183 CYS A CA 1
ATOM 1568 C C . CYS A 1 183 ? -46.722 0.957 -37.708 1.00 53.84 183 CYS A C 1
ATOM 1570 O O . CYS A 1 183 ? -46.941 1.924 -36.983 1.00 53.84 183 CYS A O 1
ATOM 1572 N N . SER A 1 184 ? -47.338 0.757 -38.872 1.00 52.50 184 SER A N 1
ATOM 1573 C CA . SER A 1 184 ? -48.331 1.632 -39.519 1.00 52.50 184 SER A CA 1
ATOM 1574 C C . SER A 1 184 ? -49.669 1.810 -38.775 1.00 52.50 184 SER A C 1
ATOM 1576 O O . SER A 1 184 ? -50.697 2.071 -39.396 1.00 52.50 184 SER A O 1
ATOM 1578 N N . PHE A 1 185 ? -49.702 1.679 -37.449 1.00 53.12 185 PHE A N 1
ATOM 1579 C CA . PHE A 1 185 ? -50.927 1.925 -36.696 1.00 53.12 185 PHE A CA 1
ATOM 1580 C C . PHE A 1 185 ? -51.095 3.421 -36.436 1.00 53.12 185 PHE A C 1
ATOM 1582 O O . PHE A 1 185 ? -50.535 3.980 -35.493 1.00 53.12 185 PHE A O 1
ATOM 1589 N N . ASP A 1 186 ? -51.896 4.051 -37.294 1.00 54.72 186 ASP A N 1
ATOM 1590 C CA . ASP A 1 186 ? -52.396 5.416 -37.147 1.00 54.72 186 ASP A CA 1
ATOM 1591 C C . ASP A 1 186 ? -53.379 5.485 -35.964 1.00 54.72 186 ASP A C 1
ATOM 1593 O O . ASP A 1 186 ? -54.603 5.430 -36.107 1.00 54.72 186 ASP A O 1
ATOM 1597 N N . LEU A 1 187 ? -52.839 5.527 -34.746 1.00 58.12 187 LEU A N 1
ATOM 1598 C CA . LEU A 1 187 ? -53.626 5.851 -33.565 1.00 58.12 187 LEU A CA 1
ATOM 1599 C C . LEU A 1 187 ? -53.809 7.363 -33.539 1.00 58.12 187 LEU A C 1
ATOM 1601 O O . LEU A 1 187 ? -52.918 8.106 -33.123 1.00 58.12 187 LEU A O 1
ATOM 1605 N N . LYS A 1 188 ? -54.984 7.815 -33.991 1.00 58.72 188 LYS A N 1
ATOM 1606 C CA . LYS A 1 188 ? -55.371 9.224 -33.899 1.00 58.72 188 LYS A CA 1
ATOM 1607 C C . LYS A 1 188 ? -55.138 9.728 -32.471 1.00 58.72 188 LYS A C 1
ATOM 1609 O O . LYS A 1 188 ? -55.505 9.030 -31.521 1.00 58.72 188 LYS A O 1
ATOM 1614 N N . PRO A 1 189 ? -54.539 10.919 -32.297 1.00 51.75 189 PRO A N 1
ATOM 1615 C CA . PRO A 1 189 ? -54.222 11.433 -30.978 1.00 51.75 189 PRO A CA 1
ATOM 1616 C C . PRO A 1 189 ? -55.523 11.598 -30.199 1.00 51.75 189 PRO A C 1
ATOM 1618 O O . PRO A 1 189 ? -56.370 12.418 -30.553 1.00 51.75 189 PRO A O 1
ATOM 1621 N N . LEU A 1 190 ? -55.691 10.804 -29.140 1.00 49.22 190 LEU A N 1
ATOM 1622 C CA . LEU A 1 190 ? -56.782 11.013 -28.207 1.00 49.22 190 LEU A CA 1
ATOM 1623 C C . LEU A 1 190 ? -56.529 12.371 -27.552 1.00 49.22 190 LEU A C 1
ATOM 1625 O O . LEU A 1 190 ? -55.546 12.550 -26.828 1.00 49.22 190 LEU A O 1
ATOM 1629 N N . THR A 1 191 ? -57.382 13.344 -27.862 1.00 43.56 191 THR A N 1
ATOM 1630 C CA . THR A 1 191 ? -57.386 14.663 -27.236 1.00 43.56 191 THR A CA 1
ATOM 1631 C C . THR A 1 191 ? -57.468 14.469 -25.732 1.00 43.56 191 THR A C 1
ATOM 1633 O O . THR A 1 191 ? -58.519 14.124 -25.195 1.00 43.56 191 THR A O 1
ATOM 1636 N N . ARG A 1 192 ? -56.336 14.651 -25.049 1.00 42.94 192 ARG A N 1
ATOM 1637 C CA . ARG A 1 192 ? -56.283 14.651 -23.594 1.00 42.94 192 ARG A CA 1
A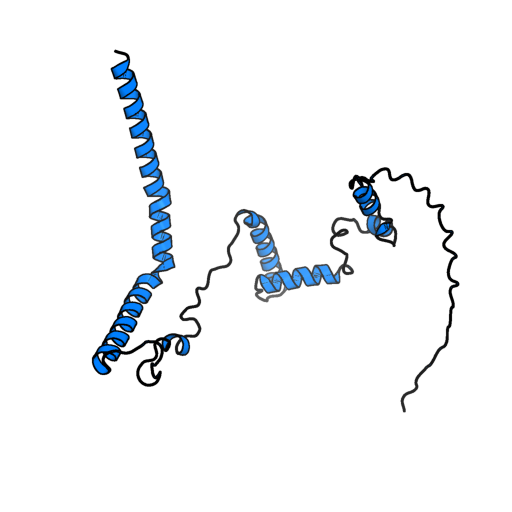TOM 1638 C C . ARG A 1 192 ? -57.043 15.886 -23.130 1.00 42.94 192 ARG A C 1
ATOM 1640 O O . ARG A 1 192 ? -56.527 16.997 -23.209 1.00 42.94 192 ARG A O 1
ATOM 1647 N N . THR A 1 193 ? -58.282 15.692 -22.699 1.00 43.22 193 THR A N 1
ATOM 1648 C CA . THR A 1 193 ? -59.055 16.714 -21.996 1.00 43.22 193 THR A CA 1
ATOM 1649 C C . THR A 1 193 ? -58.237 17.209 -20.798 1.00 43.22 193 THR A C 1
ATOM 1651 O O . THR A 1 193 ? -57.764 16.376 -20.016 1.00 43.22 193 THR A O 1
ATOM 1654 N N . PRO A 1 194 ? -58.025 18.527 -20.639 1.00 40.97 194 PRO A N 1
ATOM 1655 C CA . PRO A 1 194 ? -57.422 19.062 -19.429 1.00 40.97 194 PRO A CA 1
ATOM 1656 C C . PRO A 1 194 ? -58.344 18.736 -18.254 1.00 40.97 194 PRO A C 1
ATOM 1658 O O . PRO A 1 194 ? -59.527 19.069 -18.286 1.00 40.97 194 PRO A O 1
ATOM 1661 N N . HIS A 1 195 ? -57.817 18.070 -17.229 1.00 36.19 195 HIS A N 1
ATOM 1662 C CA . HIS A 1 195 ? -58.520 17.988 -15.953 1.00 36.19 195 HIS A CA 1
ATOM 1663 C C . HIS A 1 195 ? -58.654 19.407 -15.375 1.00 36.19 195 HIS A C 1
ATOM 1665 O O . HIS A 1 195 ? -57.675 20.160 -15.434 1.00 36.19 195 HIS A O 1
ATOM 1671 N N . PRO A 1 196 ? -59.824 19.792 -14.836 1.00 35.31 196 PRO A N 1
ATOM 1672 C CA . PRO A 1 196 ? -59.987 21.099 -14.224 1.00 35.31 196 PRO A CA 1
ATOM 1673 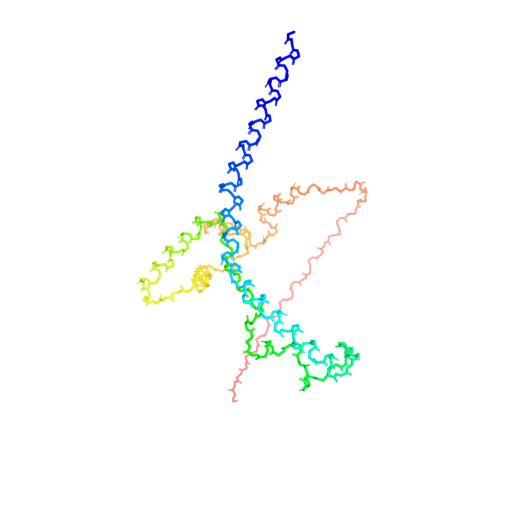C C . PRO A 1 196 ? -59.113 21.194 -12.972 1.00 35.31 196 PRO A C 1
ATOM 1675 O O . PRO A 1 196 ? -59.034 20.259 -12.176 1.00 35.31 196 PRO A O 1
ATOM 1678 N N . VAL A 1 197 ? -58.461 22.341 -12.815 1.00 42.41 197 VAL A N 1
ATOM 1679 C CA . VAL A 1 197 ? -57.817 22.763 -11.573 1.00 42.41 197 VAL A CA 1
ATOM 1680 C C . VAL A 1 197 ? -58.927 23.061 -10.566 1.00 42.41 197 VAL A C 1
ATOM 1682 O O . VAL A 1 197 ? -59.603 24.077 -10.694 1.00 42.41 197 VAL A O 1
ATOM 1685 N N . GLU A 1 198 ? -59.125 22.195 -9.574 1.00 31.28 198 GLU A N 1
ATOM 1686 C CA . GLU A 1 198 ? -59.873 22.562 -8.369 1.00 31.28 198 GLU A CA 1
ATOM 1687 C C . GLU A 1 198 ? -58.908 23.174 -7.354 1.00 31.28 198 GLU A C 1
ATOM 1689 O O . GLU A 1 198 ? -58.125 22.504 -6.683 1.00 31.28 198 GLU A O 1
ATOM 1694 N N . SER A 1 199 ? -58.955 24.500 -7.288 1.00 41.66 199 SER A N 1
ATOM 1695 C CA . SER A 1 199 ? -58.470 25.299 -6.174 1.00 41.66 199 SER A CA 1
ATOM 1696 C C . SER A 1 199 ? -59.431 25.165 -4.995 1.00 41.66 199 SER A C 1
ATOM 1698 O O . SER A 1 199 ? -60.593 25.548 -5.112 1.00 41.66 199 SER A O 1
ATOM 1700 N N . GLN A 1 200 ? -58.940 24.708 -3.847 1.00 35.97 200 GLN A N 1
ATOM 1701 C CA . GLN A 1 200 ? -59.584 24.934 -2.554 1.00 35.97 200 GLN A CA 1
ATOM 1702 C C . GLN A 1 200 ? -58.525 25.532 -1.622 1.00 35.97 200 GLN A C 1
ATOM 1704 O O . GLN A 1 200 ? -57.668 24.838 -1.075 1.00 35.97 200 GLN A O 1
ATOM 1709 N N . GLN A 1 201 ? -58.557 26.862 -1.525 1.00 36.94 201 GLN A N 1
ATOM 1710 C CA . GLN A 1 201 ? -58.201 27.572 -0.302 1.00 36.94 201 GLN A CA 1
ATOM 1711 C C . GLN A 1 201 ? -59.123 27.065 0.806 1.00 36.94 201 GLN A C 1
ATOM 1713 O O . GLN A 1 201 ? -60.331 27.089 0.611 1.00 36.94 201 GLN A O 1
ATOM 1718 N N . GLU A 1 202 ? -58.579 26.704 1.964 1.00 35.56 202 GLU A N 1
ATOM 1719 C CA . GLU A 1 202 ? -59.195 27.125 3.222 1.00 35.56 202 GLU A CA 1
ATOM 1720 C C . GLU A 1 202 ? -58.197 27.047 4.380 1.00 35.56 202 GLU A C 1
ATOM 1722 O O . GLU A 1 202 ? -57.568 26.025 4.661 1.00 35.56 202 GLU A O 1
ATOM 1727 N N . GLU A 1 203 ? -58.037 28.206 5.009 1.00 39.19 203 GLU A N 1
ATOM 1728 C CA . GLU A 1 203 ? -57.259 28.490 6.203 1.00 39.19 203 GLU A CA 1
ATOM 1729 C C . GLU A 1 203 ? -57.755 27.674 7.397 1.00 39.19 203 GLU A C 1
ATOM 1731 O O . GLU A 1 203 ? -58.957 27.640 7.648 1.00 39.19 203 GLU A O 1
ATOM 1736 N N . LYS A 1 204 ? -56.841 27.144 8.223 1.00 38.91 204 LYS A N 1
ATOM 1737 C CA . LYS A 1 204 ? -57.107 26.955 9.659 1.00 38.91 204 LYS A CA 1
ATOM 1738 C C . LYS A 1 204 ? -55.875 27.305 10.486 1.00 38.91 204 LYS A C 1
ATOM 1740 O O . LYS A 1 204 ? -54.884 26.580 10.513 1.00 38.91 204 LYS A O 1
ATOM 1745 N N . SER A 1 205 ? -55.976 28.443 11.161 1.00 38.19 205 SER A N 1
ATOM 1746 C CA . SER A 1 205 ? -55.171 28.845 12.307 1.00 38.19 205 SER A CA 1
ATOM 1747 C C . SER A 1 205 ? -55.480 27.940 13.506 1.00 38.19 205 SER A C 1
ATOM 1749 O O . SER A 1 205 ? -56.639 27.643 13.793 1.00 38.19 205 SER A O 1
ATOM 1751 N N . VAL A 1 206 ? -54.446 27.502 14.228 1.00 38.47 206 VAL A N 1
ATOM 1752 C CA . VAL A 1 206 ? -54.592 26.821 15.523 1.00 38.47 206 VAL A CA 1
ATOM 1753 C C . VAL A 1 206 ? -53.851 27.638 16.573 1.00 38.47 206 VAL A C 1
ATOM 1755 O O . VAL A 1 206 ? -52.639 27.824 16.515 1.00 38.47 206 VAL A O 1
ATOM 1758 N N . ILE A 1 207 ? -54.644 28.167 17.499 1.00 36.59 207 ILE A N 1
ATOM 1759 C CA . ILE A 1 207 ? -54.253 28.894 18.705 1.00 36.59 207 ILE A CA 1
ATOM 1760 C C . ILE A 1 207 ? -53.843 27.863 19.764 1.00 36.59 207 ILE A C 1
ATOM 1762 O O . ILE A 1 207 ? -54.590 26.918 20.016 1.00 36.59 207 ILE A O 1
ATOM 1766 N N . TYR A 1 208 ? -52.693 28.065 20.407 1.00 36.62 208 TYR A N 1
ATOM 1767 C CA . TYR A 1 208 ? -52.303 27.329 21.612 1.00 36.62 208 TYR A CA 1
ATOM 1768 C C . TYR A 1 208 ? -52.883 28.024 22.854 1.00 36.62 208 TYR A C 1
ATOM 1770 O O . TYR A 1 208 ? -52.753 29.241 23.001 1.00 36.62 208 TYR A O 1
ATOM 1778 N N . LYS A 1 209 ? -53.513 27.244 23.734 1.00 39.50 209 LYS A N 1
ATOM 1779 C CA . LYS A 1 209 ? -53.696 27.553 25.156 1.00 39.50 209 LYS A CA 1
ATOM 1780 C C . LYS A 1 209 ? -52.864 26.570 25.962 1.00 39.50 209 LYS A C 1
ATOM 1782 O O . LYS A 1 209 ? -52.800 25.399 25.526 1.00 39.50 209 LYS A O 1
#

InterPro domains:
  IPR040046 Protein FAM228 [PF28229] (1-120)
  IPR040046 Protein FAM228 [PTHR28584] (1-207)

Sequence (209 aa):
ELDKYLQHHDFLKARRKEMLHKRWADHVAHPLQKKIIEKVCSYKKIKKRRQEELDGFLKHVNKKGNAFIEHYDPKEYDPFYMSKEDPNFLKVTIPPFRDPLKKAQYDKDDEKRTLLQCETGKIYTMKEFKEIEEAKLHSRFPRISNSRHFMTPNEWLKLPTTYIESEFCKRSRLKVKTNFNDCSFDLKPLTRTPHPVESQQEEKSVIYK

Foldseek 3Di:
DVVVVVVVVVVVVVVVVVVVVVCCCVVPVVVVVVVVCVVVVCVVVVVVVVVVLVVLVVVLCVVPPPDDPVDDDVVSPNSCVVCVVDVCSVPDPDDPDDDPVCVVVVVVLVVVQVVVCVVVVDHDDSVRSVVVVVVVVCVVDPPDDPVCPPDDPVVVVVADPDPCPGPVNVVVVVVPPPPPPPPVDPPPDDPPDDDDDDDDDDDDDDDDD